Protein AF-A0A1I8AFR2-F1 (afdb_monomer_lite)

Structure (mmCIF, N/CA/C/O backbone):
data_AF-A0A1I8AFR2-F1
#
_entry.id   AF-A0A1I8AFR2-F1
#
loop_
_atom_site.group_PDB
_atom_site.id
_atom_site.type_symbol
_atom_site.label_atom_id
_atom_site.label_alt_id
_atom_site.label_comp_id
_atom_site.label_asym_id
_atom_site.label_entity_id
_atom_site.label_seq_id
_atom_site.pdbx_PDB_ins_code
_atom_site.Cartn_x
_atom_site.Cartn_y
_atom_site.Cartn_z
_atom_site.occupancy
_atom_site.B_iso_or_equiv
_atom_site.auth_seq_id
_atom_site.auth_comp_id
_atom_site.auth_asym_id
_atom_site.auth_atom_id
_atom_site.pdbx_PDB_model_num
ATOM 1 N N . MET A 1 1 ? 20.826 2.727 12.606 1.00 61.88 1 MET A N 1
ATOM 2 C CA . MET A 1 1 ? 20.237 3.631 13.624 1.00 61.88 1 MET A CA 1
ATOM 3 C C . MET A 1 1 ? 18.770 3.990 13.340 1.00 61.88 1 MET A C 1
ATOM 5 O O . MET A 1 1 ? 17.960 3.847 14.243 1.00 61.88 1 MET A O 1
ATOM 9 N N . LEU A 1 2 ? 18.377 4.348 12.106 1.00 74.75 2 LEU A N 1
ATOM 10 C CA . LEU A 1 2 ? 16.968 4.650 11.756 1.00 74.75 2 LEU A CA 1
ATOM 11 C C . LEU A 1 2 ? 15.983 3.482 11.957 1.00 74.75 2 LEU A C 1
ATOM 13 O O . LEU A 1 2 ? 14.840 3.704 12.343 1.00 74.75 2 LEU A O 1
ATOM 17 N N . ILE A 1 3 ? 16.425 2.240 11.731 1.00 81.19 3 ILE A N 1
ATOM 18 C CA . ILE A 1 3 ? 15.579 1.045 11.893 1.00 81.19 3 ILE A CA 1
ATOM 19 C C . ILE A 1 3 ? 15.117 0.887 13.348 1.00 81.19 3 ILE A C 1
ATOM 21 O O . ILE A 1 3 ? 13.936 0.672 13.589 1.00 81.19 3 ILE A O 1
ATOM 25 N N . VAL A 1 4 ? 16.017 1.064 14.322 1.00 85.38 4 VAL A N 1
ATOM 26 C CA . VAL A 1 4 ? 15.683 0.952 15.755 1.00 85.38 4 VAL A CA 1
ATOM 27 C C . VAL A 1 4 ? 14.667 2.015 16.164 1.00 85.38 4 VAL A C 1
ATOM 29 O O . VAL A 1 4 ? 13.681 1.697 16.819 1.00 85.38 4 VAL A O 1
ATOM 32 N N . LEU A 1 5 ? 14.853 3.261 15.714 1.00 83.75 5 LEU A N 1
ATOM 33 C CA . LEU A 1 5 ? 13.889 4.335 15.966 1.00 83.75 5 LEU A CA 1
ATOM 34 C C . LEU A 1 5 ? 12.509 4.014 15.373 1.00 83.75 5 LEU A C 1
ATOM 36 O O . LEU A 1 5 ? 11.498 4.257 16.025 1.00 83.75 5 LEU A O 1
ATOM 40 N N . ARG A 1 6 ? 12.452 3.406 14.179 1.00 81.12 6 ARG A N 1
ATOM 41 C CA . ARG A 1 6 ? 11.185 2.952 13.585 1.00 81.12 6 ARG A CA 1
ATOM 42 C C . ARG A 1 6 ? 10.534 1.811 14.356 1.00 81.12 6 ARG A C 1
ATOM 44 O O . ARG A 1 6 ? 9.314 1.809 14.482 1.00 81.12 6 ARG A O 1
ATOM 51 N N . LEU A 1 7 ? 11.316 0.869 14.879 1.00 84.94 7 LEU A N 1
ATOM 52 C CA . LEU A 1 7 ? 10.788 -0.205 15.723 1.00 84.94 7 LEU A CA 1
ATOM 53 C C . LEU A 1 7 ? 10.181 0.359 17.012 1.00 84.94 7 LEU A C 1
ATOM 55 O O . LEU A 1 7 ? 9.068 -0.011 17.373 1.00 84.94 7 LEU A O 1
ATOM 59 N N . LEU A 1 8 ? 10.866 1.309 17.656 1.00 85.75 8 LEU A N 1
ATOM 60 C CA . LEU A 1 8 ? 10.353 1.995 18.844 1.00 85.75 8 LEU A CA 1
ATOM 61 C C . LEU A 1 8 ? 9.079 2.795 18.539 1.00 85.75 8 LEU A C 1
ATOM 63 O O . LEU A 1 8 ? 8.112 2.705 19.290 1.00 85.75 8 LEU A O 1
ATOM 67 N N . GLN A 1 9 ? 9.041 3.525 17.420 1.00 79.50 9 GLN A N 1
ATOM 68 C CA . GLN A 1 9 ? 7.849 4.263 16.993 1.00 79.50 9 GLN A CA 1
ATOM 69 C C . GLN A 1 9 ? 6.671 3.328 16.685 1.00 79.50 9 GLN A C 1
ATOM 71 O O . GLN A 1 9 ? 5.543 3.624 17.072 1.00 79.50 9 GLN A O 1
ATOM 76 N N . GLY A 1 10 ? 6.921 2.200 16.014 1.00 83.00 10 GLY A N 1
ATOM 77 C CA . GLY A 1 10 ? 5.896 1.200 15.719 1.00 83.00 10 GLY A CA 1
ATOM 78 C C . GLY A 1 10 ? 5.317 0.576 16.988 1.00 83.00 10 GLY A C 1
ATOM 79 O O . GLY A 1 10 ? 4.099 0.468 17.118 1.00 83.00 10 GLY A O 1
ATOM 80 N N . LEU A 1 11 ? 6.178 0.241 17.955 1.00 82.56 11 LEU A N 1
ATOM 81 C CA . LEU A 1 11 ? 5.754 -0.266 19.261 1.00 82.56 11 LEU A CA 1
ATOM 82 C C . LEU A 1 11 ? 4.912 0.772 20.019 1.00 82.56 11 LEU A C 1
ATOM 84 O O . LEU A 1 11 ? 3.849 0.434 20.541 1.00 82.56 11 LEU A O 1
ATOM 88 N N . ALA A 1 12 ? 5.350 2.035 20.029 1.00 82.31 12 ALA A N 1
ATOM 89 C CA . ALA A 1 12 ? 4.614 3.129 20.653 1.00 82.31 12 ALA A CA 1
ATOM 90 C C . ALA A 1 12 ? 3.235 3.328 20.000 1.00 82.31 12 ALA A C 1
ATOM 92 O O . ALA A 1 12 ? 2.227 3.346 20.700 1.00 82.31 12 ALA A O 1
ATOM 93 N N . MET A 1 13 ? 3.155 3.392 18.664 1.00 80.31 13 MET A N 1
ATOM 94 C CA . MET A 1 13 ? 1.872 3.530 17.958 1.00 80.31 13 MET A CA 1
ATOM 95 C C . MET A 1 13 ? 0.920 2.362 18.236 1.00 80.31 13 MET A C 1
ATOM 97 O O . MET A 1 13 ? -0.274 2.593 18.414 1.00 80.31 13 MET A O 1
ATOM 101 N N . GLY A 1 14 ? 1.430 1.127 18.299 1.00 78.56 14 GLY A N 1
ATOM 102 C CA . GLY A 1 14 ? 0.614 -0.054 18.591 1.00 78.56 14 GLY A CA 1
ATOM 103 C C . GLY A 1 14 ? -0.027 -0.004 19.980 1.00 78.56 14 GLY A C 1
ATOM 104 O O . GLY A 1 14 ? -1.228 -0.248 20.112 1.00 78.56 14 GLY A O 1
ATOM 105 N N . GLY A 1 15 ? 0.752 0.369 21.002 1.00 79.62 15 GLY A N 1
ATOM 106 C CA . GLY A 1 15 ? 0.246 0.543 22.366 1.00 79.62 15 GLY A CA 1
ATOM 107 C C . GLY A 1 15 ? -0.761 1.688 22.472 1.00 79.62 15 GLY A C 1
ATOM 108 O O . GLY A 1 15 ? -1.818 1.532 23.081 1.00 79.62 15 GLY A O 1
ATOM 109 N N . GLU A 1 16 ? -0.475 2.811 21.812 1.00 82.56 16 GLU A N 1
ATOM 110 C CA . GLU A 1 16 ? -1.322 4.000 21.880 1.00 82.56 16 GLU A CA 1
ATOM 111 C C . GLU A 1 16 ? -2.664 3.840 21.173 1.00 82.56 16 GLU A C 1
ATOM 113 O O . GLU A 1 16 ? -3.691 4.282 21.694 1.00 82.56 16 GLU A O 1
ATOM 118 N N . TYR A 1 17 ? -2.669 3.183 20.012 1.00 83.31 17 TYR A N 1
ATOM 119 C CA . TYR A 1 17 ? -3.895 2.866 19.289 1.00 83.31 17 TYR A CA 1
ATOM 120 C C . TYR A 1 17 ? -4.745 1.846 20.053 1.00 83.31 17 TYR A C 1
ATOM 122 O O . TYR A 1 17 ? -5.940 2.066 20.258 1.00 83.31 17 TYR A O 1
ATOM 130 N N . GLY A 1 18 ? -4.128 0.751 20.516 1.00 80.50 18 GLY A N 1
ATOM 131 C CA . GLY A 1 18 ? -4.820 -0.291 21.274 1.00 80.50 18 GLY A CA 1
ATOM 132 C C . GLY A 1 18 ? -5.420 0.236 22.579 1.00 80.50 18 GLY A C 1
ATOM 133 O O . GLY A 1 18 ? -6.578 -0.044 22.879 1.00 80.50 18 GLY A O 1
ATOM 134 N N . GLY A 1 19 ? -4.669 1.057 23.319 1.00 80.62 19 GLY A N 1
ATOM 135 C CA . GLY A 1 19 ? -5.143 1.695 24.548 1.00 80.62 19 GLY A CA 1
ATOM 136 C C . GLY A 1 19 ? -6.323 2.638 24.309 1.00 80.62 19 GLY A C 1
ATOM 137 O O . GLY A 1 19 ? -7.324 2.551 25.016 1.00 80.62 19 GLY A O 1
ATOM 138 N N . ALA A 1 20 ? -6.257 3.485 23.275 1.00 82.50 20 ALA A N 1
ATOM 139 C CA . ALA A 1 20 ? -7.356 4.387 22.924 1.00 82.50 20 ALA A CA 1
ATOM 140 C C . ALA A 1 20 ? -8.626 3.625 22.500 1.00 82.50 20 ALA A C 1
ATOM 142 O O . ALA A 1 20 ? -9.732 3.987 22.911 1.00 82.50 20 ALA A O 1
ATOM 143 N N . ALA A 1 21 ? -8.473 2.551 21.715 1.00 84.19 21 ALA A N 1
ATOM 144 C CA . ALA A 1 21 ? -9.578 1.691 21.297 1.00 84.19 21 ALA A CA 1
ATOM 145 C C . ALA A 1 21 ? -10.283 1.034 22.489 1.00 84.19 21 ALA A C 1
ATOM 147 O O . ALA A 1 21 ? -11.513 1.067 22.566 1.00 84.19 21 ALA A O 1
ATOM 148 N N . THR A 1 22 ? -9.512 0.496 23.436 1.00 83.44 22 THR A N 1
ATOM 149 C CA . THR A 1 22 ? -10.045 -0.098 24.668 1.00 83.44 22 THR A CA 1
ATOM 150 C C . THR A 1 22 ? -10.721 0.953 25.545 1.00 83.44 22 THR A C 1
ATOM 152 O O . THR A 1 22 ? -11.864 0.753 25.947 1.00 83.44 22 THR A O 1
ATOM 155 N N . TYR A 1 23 ? -10.084 2.112 25.750 1.00 81.88 23 TYR A N 1
ATOM 156 C CA . TYR A 1 23 ? -10.635 3.212 26.547 1.00 81.88 23 TYR A CA 1
ATOM 157 C C . TYR A 1 23 ? -12.021 3.641 26.051 1.00 81.88 23 TYR A C 1
ATOM 159 O O . TYR A 1 23 ? -12.984 3.687 26.813 1.00 81.88 23 TYR A O 1
ATOM 167 N N . VAL A 1 24 ? -12.170 3.896 24.749 1.00 83.50 24 VAL A N 1
ATOM 168 C CA . VAL A 1 24 ? -13.470 4.290 24.187 1.00 83.50 24 VAL A CA 1
ATOM 169 C C . VAL A 1 24 ? -14.474 3.142 24.213 1.00 83.50 24 VAL A C 1
ATOM 171 O O . VAL A 1 24 ? -15.655 3.384 24.452 1.00 83.50 24 VAL A O 1
ATOM 174 N N . ALA A 1 25 ? -14.043 1.895 24.007 1.00 83.44 25 ALA A N 1
ATOM 175 C CA . ALA A 1 25 ? -14.934 0.740 24.100 1.00 83.44 25 ALA A CA 1
ATOM 176 C C . ALA A 1 25 ? -15.500 0.532 25.519 1.00 83.44 25 ALA A C 1
ATOM 178 O O . ALA A 1 25 ? -16.636 0.067 25.653 1.00 83.44 25 ALA A O 1
ATOM 179 N N . GLU A 1 26 ? -14.733 0.887 26.553 1.00 83.00 26 GLU A N 1
ATOM 180 C CA . GLU A 1 26 ? -15.144 0.835 27.961 1.00 83.00 26 GLU A CA 1
ATOM 181 C C . GLU A 1 26 ? -16.125 1.955 28.332 1.00 83.00 26 GLU A C 1
ATOM 183 O O . GLU A 1 26 ? -17.086 1.698 29.054 1.00 83.00 26 GLU A O 1
ATOM 188 N N . TYR A 1 27 ? -15.935 3.170 27.804 1.00 81.25 27 TYR A N 1
ATOM 189 C CA . TYR A 1 27 ? -16.864 4.295 28.005 1.00 81.25 27 TYR A CA 1
ATOM 190 C C . TYR A 1 27 ? -18.119 4.234 27.124 1.00 81.25 27 TYR A C 1
ATOM 192 O O . TYR A 1 27 ? -19.114 4.903 27.411 1.00 81.25 27 TYR A O 1
ATOM 200 N N . ALA A 1 28 ? -18.082 3.482 26.024 1.00 82.44 28 ALA A N 1
ATOM 201 C CA . ALA A 1 28 ? -19.183 3.435 25.076 1.00 82.44 28 ALA A CA 1
ATOM 202 C C . ALA A 1 28 ? -20.412 2.699 25.657 1.00 82.44 28 ALA A C 1
ATOM 204 O O . ALA A 1 28 ? -20.268 1.605 26.218 1.00 82.44 28 ALA A O 1
ATOM 205 N N . PRO A 1 29 ? -21.636 3.229 25.449 1.00 80.69 29 PRO A N 1
ATOM 206 C CA . PRO A 1 29 ? -22.874 2.559 25.834 1.00 80.69 29 PRO A CA 1
ATOM 207 C C . PRO A 1 29 ? -22.961 1.138 25.265 1.00 80.69 29 PRO A C 1
ATOM 209 O O . PRO A 1 29 ? -22.539 0.877 24.128 1.00 80.69 29 PRO A O 1
ATOM 212 N N . GLN A 1 30 ? -23.562 0.219 26.027 1.00 73.56 30 GLN A N 1
ATOM 213 C CA . GLN A 1 30 ? -23.917 -1.106 25.511 1.00 73.56 30 GLN A CA 1
ATOM 214 C C . GLN A 1 30 ? -24.758 -0.947 24.230 1.00 73.56 30 GLN A C 1
ATOM 216 O O . GLN A 1 30 ? -25.629 -0.084 24.154 1.00 73.56 30 GLN A O 1
ATOM 221 N N . HIS A 1 31 ? -24.445 -1.742 23.201 1.00 78.62 31 HIS A N 1
ATOM 222 C CA . HIS A 1 31 ? -25.018 -1.674 21.841 1.00 78.62 31 HIS A CA 1
ATOM 223 C C . HIS A 1 31 ? -24.632 -0.468 20.964 1.00 78.62 31 HIS A C 1
ATOM 225 O O . HIS A 1 31 ? -25.210 -0.300 19.897 1.00 78.62 31 HIS A O 1
ATOM 231 N N . ARG A 1 32 ? -23.655 0.364 21.355 1.00 86.56 32 ARG A N 1
ATOM 232 C CA . ARG A 1 32 ? -23.082 1.404 20.464 1.00 86.56 32 ARG A CA 1
ATOM 233 C C . ARG A 1 32 ? -21.565 1.343 20.330 1.00 86.56 32 ARG A C 1
ATOM 235 O O . ARG A 1 32 ? -20.932 2.260 19.807 1.00 86.56 32 ARG A O 1
ATOM 242 N N . ARG A 1 33 ? -20.954 0.278 20.848 1.00 85.31 33 ARG A N 1
ATOM 243 C CA . ARG A 1 33 ? -19.497 0.148 20.906 1.00 85.31 33 ARG A CA 1
ATOM 244 C C . ARG A 1 33 ? -18.877 0.188 19.510 1.00 85.31 33 ARG A C 1
ATOM 246 O O . ARG A 1 33 ? -17.818 0.775 19.365 1.00 85.31 33 ARG A O 1
ATOM 253 N N . GLY A 1 34 ? -19.502 -0.426 18.508 1.00 84.50 34 GLY A N 1
ATOM 254 C CA . GLY A 1 34 ? -19.040 -0.468 17.121 1.00 84.50 34 GLY A CA 1
ATOM 255 C C . GLY A 1 34 ? -18.961 0.927 16.519 1.00 84.50 34 GLY A C 1
ATOM 256 O O . GLY A 1 34 ? -17.895 1.321 16.048 1.00 84.50 34 GLY A O 1
ATOM 257 N N . PHE A 1 35 ? -20.028 1.712 16.654 1.00 88.75 35 PHE A N 1
ATOM 258 C CA . PHE A 1 35 ? -20.075 3.110 16.232 1.00 88.75 35 PHE A CA 1
ATOM 259 C C . PHE A 1 35 ? -18.954 3.949 16.868 1.00 88.75 35 PHE A C 1
ATOM 261 O O . PHE A 1 35 ? -18.169 4.566 16.149 1.00 88.75 35 PHE A O 1
ATOM 268 N N . TYR A 1 36 ? -18.789 3.916 18.195 1.00 87.69 36 TYR A N 1
ATOM 269 C CA . TYR A 1 36 ? -17.729 4.691 18.857 1.00 87.69 36 TYR A CA 1
ATOM 270 C C . TYR A 1 36 ? -16.317 4.210 18.482 1.00 87.69 36 TYR A C 1
ATOM 272 O O . TYR A 1 36 ? -15.438 5.030 18.217 1.00 87.69 36 TYR A O 1
ATOM 280 N N . THR A 1 37 ? -16.093 2.894 18.379 1.00 86.88 37 THR A N 1
ATOM 281 C CA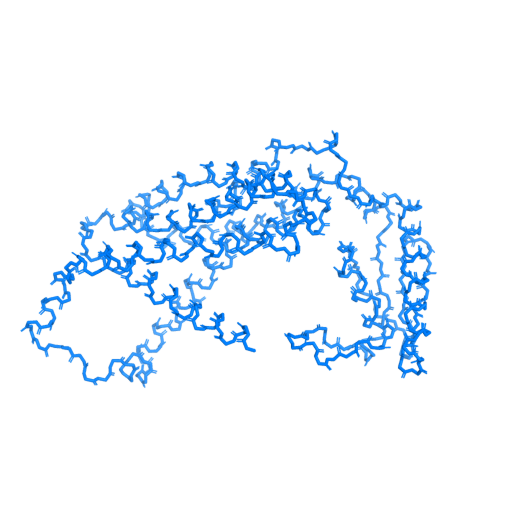 . THR A 1 37 ? -14.789 2.359 17.945 1.00 86.88 37 THR A CA 1
ATOM 282 C C . THR A 1 37 ? -14.482 2.653 16.474 1.00 86.88 37 THR A C 1
ATOM 284 O O . THR A 1 37 ? -13.322 2.839 16.118 1.00 86.88 37 THR A O 1
ATOM 287 N N . SER A 1 38 ? -15.498 2.780 15.614 1.00 89.12 38 SER A N 1
ATOM 288 C CA . SER A 1 38 ? -15.304 3.147 14.204 1.00 89.12 38 SER A CA 1
ATOM 289 C C . SER A 1 38 ? -14.816 4.585 14.023 1.00 89.12 38 SER A C 1
ATOM 291 O O . SER A 1 38 ? -14.087 4.878 13.073 1.00 89.12 38 SER A O 1
ATOM 293 N N . TRP A 1 39 ? -15.126 5.471 14.976 1.00 89.25 39 TRP A N 1
ATOM 294 C CA . TRP A 1 39 ? -14.574 6.822 14.999 1.00 89.25 39 TRP A CA 1
ATOM 295 C C . TRP A 1 39 ? -13.060 6.803 15.228 1.00 89.25 39 TRP A C 1
ATOM 297 O O . TRP A 1 39 ? -12.328 7.556 14.591 1.00 89.25 39 TRP A O 1
ATOM 307 N N . ILE A 1 40 ? -12.567 5.877 16.058 1.00 87.19 40 ILE A N 1
ATOM 308 C CA . ILE A 1 40 ? -11.125 5.685 16.264 1.00 87.19 40 ILE A CA 1
ATOM 309 C C . ILE A 1 40 ? -10.465 5.211 14.973 1.00 87.19 40 ILE A C 1
ATOM 311 O O . ILE A 1 40 ? -9.482 5.806 14.536 1.00 87.19 40 ILE A O 1
ATOM 315 N N . GLN A 1 41 ? -11.035 4.205 14.309 1.00 85.62 41 GLN A N 1
ATOM 316 C CA . GLN A 1 41 ? -10.508 3.727 13.029 1.00 85.62 41 GLN A CA 1
ATOM 317 C C . GLN A 1 41 ? -10.512 4.831 11.957 1.00 85.62 41 GLN A C 1
ATOM 319 O O . GLN A 1 41 ? -9.568 4.953 11.175 1.00 85.62 41 GLN A O 1
ATOM 324 N N . THR A 1 42 ? -11.541 5.679 11.966 1.00 89.56 42 THR A N 1
ATOM 325 C CA . THR A 1 42 ? -11.648 6.852 11.094 1.00 89.56 42 THR A CA 1
ATOM 326 C C . THR A 1 42 ? -10.502 7.835 11.325 1.00 89.56 42 THR A C 1
ATOM 328 O O . THR A 1 42 ? -9.951 8.353 10.356 1.00 89.56 42 THR A O 1
ATOM 331 N N . THR A 1 43 ? -10.063 8.049 12.572 1.00 89.38 43 THR A N 1
ATOM 332 C CA . THR A 1 43 ? -8.930 8.952 12.840 1.00 89.38 43 THR A CA 1
ATOM 333 C C . THR A 1 43 ? -7.625 8.489 12.186 1.00 89.38 43 THR A C 1
ATOM 335 O O . THR A 1 43 ? -6.856 9.333 11.733 1.00 89.38 43 THR A O 1
ATOM 338 N N . ALA A 1 44 ? -7.395 7.176 12.050 1.00 87.12 44 ALA A N 1
ATOM 339 C CA . ALA A 1 44 ? -6.235 6.648 11.328 1.00 87.12 44 ALA A CA 1
ATOM 340 C C . ALA A 1 44 ? -6.288 7.004 9.830 1.00 87.12 44 ALA A C 1
ATOM 342 O O . ALA A 1 44 ? -5.308 7.503 9.275 1.00 87.12 44 ALA A O 1
ATOM 343 N N . SER A 1 45 ? -7.452 6.829 9.197 1.00 88.31 45 SER A N 1
ATOM 344 C CA . SER A 1 45 ? -7.675 7.184 7.787 1.00 88.31 45 SER A CA 1
ATOM 345 C C . SER A 1 45 ? -7.590 8.697 7.552 1.00 88.31 45 SER A C 1
ATOM 347 O O . SER A 1 45 ? -6.982 9.143 6.580 1.00 88.31 45 SER A O 1
ATOM 349 N N . VAL A 1 46 ? -8.127 9.507 8.472 1.00 90.56 46 VAL A N 1
ATOM 350 C CA . VAL A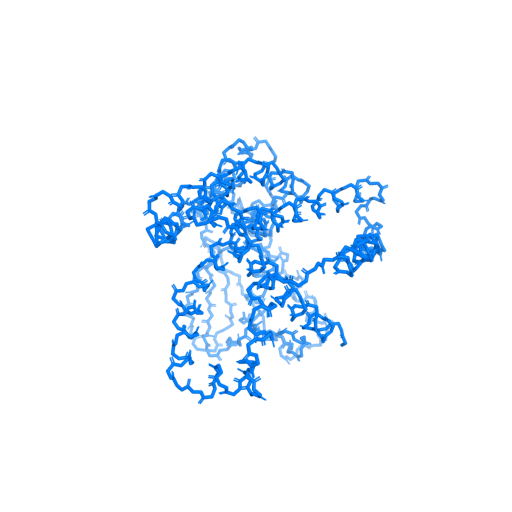 1 46 ? -7.997 10.975 8.446 1.00 90.56 46 VAL A CA 1
ATOM 351 C C . VAL A 1 46 ? -6.542 11.404 8.655 1.00 90.56 46 VAL A C 1
ATOM 353 O O . VAL A 1 46 ? -6.086 12.345 8.013 1.00 90.56 46 VAL A O 1
ATOM 356 N N . GLY A 1 47 ? -5.784 10.703 9.500 1.00 90.19 47 GLY A N 1
ATOM 357 C CA . GLY A 1 47 ? -4.350 10.932 9.671 1.00 90.19 47 GLY A CA 1
ATOM 358 C C . GLY A 1 47 ? -3.570 10.686 8.379 1.00 90.19 47 GLY A C 1
ATOM 359 O O . GLY A 1 47 ? -2.744 11.516 7.994 1.00 90.19 47 GLY A O 1
ATOM 360 N N . LEU A 1 48 ? -3.879 9.598 7.662 1.00 89.62 48 LEU A N 1
ATOM 361 C CA . LEU A 1 48 ? -3.310 9.330 6.339 1.00 89.62 48 LEU A CA 1
ATOM 362 C C . LEU A 1 48 ? -3.685 10.431 5.340 1.00 89.62 48 LEU A C 1
ATOM 364 O O . LEU A 1 48 ? -2.798 10.977 4.683 1.00 89.62 48 LEU A O 1
ATOM 368 N N . LEU A 1 49 ? -4.964 10.804 5.272 1.00 91.94 49 LEU A N 1
ATOM 369 C CA . LEU A 1 49 ? -5.465 11.893 4.430 1.00 91.94 49 LEU A CA 1
ATOM 370 C C . LEU A 1 49 ? -4.717 13.208 4.699 1.00 91.94 49 LEU A C 1
ATOM 372 O O . LEU A 1 49 ? -4.210 13.832 3.767 1.00 91.94 49 LEU A O 1
ATOM 376 N N . LEU A 1 50 ? -4.593 13.603 5.968 1.00 92.06 50 LEU A N 1
ATOM 377 C CA . LEU A 1 50 ? -3.866 14.803 6.375 1.00 92.06 50 LEU A CA 1
ATOM 378 C C . LEU A 1 50 ? -2.390 14.716 5.979 1.00 92.06 50 LEU A C 1
ATOM 380 O O . LEU A 1 50 ? -1.839 15.690 5.472 1.00 92.06 50 LEU A O 1
ATOM 384 N N . SER A 1 51 ? -1.756 13.552 6.151 1.00 90.69 51 SER A N 1
ATOM 385 C CA . SER A 1 51 ? -0.363 13.353 5.739 1.00 90.69 51 SER A CA 1
ATOM 386 C C . SER A 1 51 ? -0.182 13.546 4.230 1.00 90.69 51 SER A C 1
ATOM 388 O O . SER A 1 51 ? 0.755 14.225 3.810 1.00 90.69 51 SER A O 1
ATOM 390 N N . LEU A 1 52 ? -1.107 13.022 3.417 1.00 89.19 52 LEU A N 1
ATOM 391 C CA . LEU A 1 52 ? -1.077 13.168 1.964 1.00 89.19 52 LEU A CA 1
ATOM 392 C C . LEU A 1 52 ? -1.248 14.635 1.566 1.00 89.19 52 LEU A C 1
ATOM 394 O O . LEU A 1 52 ? -0.468 15.128 0.755 1.00 89.19 52 LEU A O 1
ATOM 398 N N . LEU A 1 53 ? -2.200 15.347 2.178 1.00 91.75 53 LEU A N 1
ATOM 399 C CA . LEU A 1 53 ? -2.430 16.772 1.926 1.00 91.75 53 LEU A CA 1
ATOM 400 C C . LEU A 1 53 ? -1.226 17.635 2.322 1.00 91.75 53 LEU A C 1
ATOM 402 O O . LEU A 1 53 ? -0.819 18.501 1.552 1.00 91.75 53 LEU A O 1
ATOM 406 N N . VAL A 1 54 ? -0.620 17.379 3.485 1.00 92.19 54 VAL A N 1
ATOM 407 C CA . VAL A 1 54 ? 0.575 18.099 3.952 1.00 92.19 54 VAL A CA 1
ATOM 408 C C . VAL A 1 54 ? 1.756 17.851 3.015 1.00 92.19 54 VAL A C 1
ATOM 410 O O . VAL A 1 54 ? 2.415 18.802 2.600 1.00 92.19 54 VAL A O 1
ATOM 413 N N . ILE A 1 55 ? 2.011 16.595 2.630 1.00 88.75 55 ILE A N 1
ATOM 414 C CA . ILE A 1 55 ? 3.093 16.257 1.693 1.00 88.75 55 ILE A CA 1
ATOM 415 C C . ILE A 1 55 ? 2.848 16.912 0.332 1.00 88.75 55 ILE A C 1
ATOM 417 O O . ILE A 1 55 ? 3.769 17.506 -0.228 1.00 88.75 55 ILE A O 1
ATOM 421 N N . MET A 1 56 ? 1.624 16.834 -0.191 1.00 86.62 56 MET A N 1
ATOM 422 C CA . MET A 1 56 ? 1.257 17.429 -1.476 1.00 86.62 56 MET A CA 1
ATOM 423 C C . MET A 1 56 ? 1.395 18.958 -1.448 1.00 86.62 56 MET A C 1
ATOM 425 O O . MET A 1 56 ? 1.970 19.539 -2.368 1.00 86.62 56 MET A O 1
ATOM 429 N N . GLY A 1 57 ? 0.953 19.606 -0.368 1.00 90.31 57 GLY A N 1
ATOM 430 C CA . GLY A 1 57 ? 1.096 21.048 -0.170 1.00 90.31 57 GLY A CA 1
ATOM 431 C C . GLY A 1 57 ? 2.558 21.485 -0.105 1.00 90.31 57 GLY A C 1
ATOM 432 O O . GLY A 1 57 ? 2.962 22.395 -0.821 1.00 90.31 57 GLY A O 1
ATOM 433 N N . ILE A 1 58 ? 3.389 20.795 0.681 1.00 90.56 58 ILE A N 1
ATOM 434 C CA . ILE A 1 58 ? 4.817 21.129 0.806 1.00 90.56 58 ILE A CA 1
ATOM 435 C C . ILE A 1 58 ? 5.556 20.917 -0.518 1.00 90.56 58 ILE A C 1
ATOM 437 O O . ILE A 1 58 ? 6.356 21.767 -0.904 1.00 90.56 58 ILE A O 1
ATOM 441 N N . ARG A 1 59 ? 5.276 19.821 -1.238 1.00 88.38 59 ARG A N 1
ATOM 442 C CA . ARG A 1 59 ? 5.848 19.580 -2.573 1.00 88.38 59 ARG A CA 1
ATOM 443 C C . ARG A 1 59 ? 5.477 20.684 -3.558 1.00 88.38 59 ARG A C 1
ATOM 445 O O . ARG A 1 59 ? 6.340 21.132 -4.302 1.00 88.38 59 ARG A O 1
ATOM 452 N N . SER A 1 60 ? 4.233 21.155 -3.510 1.00 87.62 60 SER A N 1
ATOM 453 C CA . SER A 1 60 ? 3.756 22.244 -4.371 1.00 87.62 60 SER A CA 1
ATOM 454 C C . SER A 1 60 ? 4.412 23.591 -4.038 1.00 87.62 60 SER A C 1
ATOM 456 O O . SER A 1 60 ? 4.621 24.401 -4.932 1.00 87.62 60 SER A O 1
ATOM 458 N N . LEU A 1 61 ? 4.754 23.833 -2.766 1.00 89.94 61 LEU A N 1
ATOM 459 C CA . LEU A 1 61 ? 5.379 25.081 -2.309 1.00 89.94 61 LEU A CA 1
ATOM 460 C C . LEU A 1 61 ? 6.890 25.133 -2.562 1.00 89.94 61 LEU A C 1
ATOM 462 O O . LEU A 1 61 ? 7.420 26.181 -2.915 1.00 89.94 61 LEU A O 1
ATOM 466 N N . VAL A 1 62 ? 7.589 24.023 -2.317 1.00 89.81 62 VAL A N 1
ATOM 467 C CA . VAL A 1 62 ? 9.061 23.969 -2.315 1.00 89.81 62 VAL A CA 1
ATOM 468 C C . VAL A 1 62 ? 9.620 23.412 -3.633 1.00 89.81 62 VAL A C 1
ATOM 470 O O . VAL A 1 62 ? 10.775 23.668 -3.957 1.00 89.81 62 VAL A O 1
ATOM 473 N N . GLY A 1 63 ? 8.811 22.691 -4.415 1.00 87.88 63 GLY A N 1
ATOM 474 C CA . GLY A 1 63 ? 9.231 21.994 -5.634 1.00 87.88 63 GLY A CA 1
ATOM 475 C C . GLY A 1 63 ? 9.777 20.586 -5.360 1.00 87.88 63 GLY A C 1
ATOM 476 O O . GLY A 1 63 ? 10.257 20.286 -4.262 1.00 87.88 63 GLY A O 1
ATOM 477 N N . GLU A 1 64 ? 9.699 19.695 -6.357 1.00 83.50 64 GLU A N 1
ATOM 478 C CA . GLU A 1 64 ? 10.093 18.283 -6.202 1.00 83.50 64 GLU A CA 1
ATOM 479 C C . GLU A 1 64 ? 11.584 18.115 -5.881 1.00 83.50 64 GLU A C 1
ATOM 481 O O . GLU A 1 64 ? 11.934 17.373 -4.961 1.00 83.50 64 GLU A O 1
ATOM 486 N N . GLU A 1 65 ? 12.458 18.849 -6.573 1.00 86.31 65 GLU A N 1
ATOM 487 C CA . GLU A 1 65 ? 13.910 18.755 -6.382 1.00 86.31 65 GLU A CA 1
ATOM 488 C C . GLU A 1 65 ? 14.315 19.121 -4.948 1.00 86.31 65 GLU A C 1
ATOM 490 O O . GLU A 1 65 ? 15.018 18.374 -4.262 1.00 86.31 65 GLU A O 1
ATOM 495 N N . ALA A 1 66 ? 13.799 20.239 -4.439 1.00 87.19 66 ALA A N 1
ATOM 496 C CA . ALA A 1 66 ? 14.093 20.692 -3.087 1.00 87.19 66 ALA A CA 1
ATOM 497 C C . ALA A 1 66 ? 13.401 19.830 -2.014 1.00 87.19 66 ALA A C 1
ATOM 499 O O . ALA A 1 66 ? 13.954 19.652 -0.921 1.00 87.19 66 ALA A O 1
ATOM 500 N N . PHE A 1 67 ? 12.244 19.223 -2.312 1.00 87.56 67 PHE A N 1
ATOM 501 C CA . PHE A 1 67 ? 11.609 18.257 -1.412 1.00 87.56 67 PHE A CA 1
ATOM 502 C C . PHE A 1 67 ? 12.502 17.037 -1.158 1.00 87.56 67 PHE A C 1
ATOM 504 O O . PHE A 1 67 ? 12.655 16.632 -0.002 1.00 87.56 67 PHE A O 1
ATOM 511 N N . VAL A 1 68 ? 13.118 16.487 -2.210 1.00 85.38 68 VAL A N 1
ATOM 512 C CA . VAL A 1 68 ? 14.029 15.332 -2.116 1.00 85.38 68 VAL A CA 1
ATOM 513 C C . VAL A 1 68 ? 15.283 15.676 -1.309 1.00 85.38 68 VAL A C 1
ATOM 515 O O . VAL A 1 68 ? 15.726 14.871 -0.490 1.00 85.38 68 VAL A O 1
ATOM 518 N N . VAL A 1 69 ? 15.822 16.887 -1.472 1.00 89.00 69 VAL A N 1
ATOM 519 C CA . VAL A 1 69 ? 17.038 17.319 -0.763 1.00 89.00 69 VAL A CA 1
ATOM 520 C C . VAL A 1 69 ? 16.772 17.607 0.720 1.00 89.00 69 VAL A C 1
ATOM 522 O O . VAL A 1 69 ? 17.509 17.136 1.593 1.00 89.00 69 VAL A O 1
ATOM 525 N N . TRP A 1 70 ? 15.730 18.383 1.041 1.00 89.81 70 TRP A N 1
ATOM 526 C CA . TRP A 1 70 ? 15.491 18.838 2.418 1.00 89.81 70 TRP A CA 1
ATOM 527 C C . TRP A 1 70 ? 14.022 19.007 2.816 1.00 89.81 70 TRP A C 1
ATOM 529 O O . TRP A 1 70 ? 13.719 18.887 4.007 1.00 89.81 70 TRP A O 1
ATOM 539 N N . GLY A 1 71 ? 13.110 19.271 1.873 1.00 87.69 71 GLY A N 1
ATOM 540 C CA . GLY A 1 71 ? 11.706 19.574 2.183 1.00 87.69 71 GLY A CA 1
ATOM 541 C C . GLY A 1 71 ? 10.963 18.428 2.880 1.00 87.69 71 GLY A C 1
ATOM 542 O O . GLY A 1 71 ? 10.040 18.677 3.656 1.00 87.69 71 GLY A O 1
ATOM 543 N N . TRP A 1 72 ? 11.429 17.183 2.724 1.00 88.38 72 TRP A N 1
ATOM 544 C CA . TRP A 1 72 ? 10.930 16.020 3.466 1.00 88.38 72 TRP A CA 1
ATOM 545 C C . TRP A 1 72 ? 11.019 16.157 4.995 1.00 88.38 72 TRP A C 1
ATOM 547 O O . TRP A 1 72 ? 10.336 15.418 5.698 1.00 88.38 72 TRP A O 1
ATOM 557 N N . ARG A 1 73 ? 11.826 17.087 5.533 1.00 91.06 73 ARG A N 1
ATOM 558 C CA . ARG A 1 73 ? 11.954 17.342 6.982 1.00 91.06 73 ARG A CA 1
ATOM 559 C C . ARG A 1 73 ? 10.766 18.113 7.565 1.00 91.06 73 ARG A C 1
ATOM 561 O O . ARG A 1 73 ? 10.466 17.954 8.746 1.00 91.06 73 ARG A O 1
ATOM 568 N N . ILE A 1 74 ? 10.072 18.916 6.757 1.00 91.12 74 ILE A N 1
ATOM 569 C CA . ILE A 1 74 ? 8.963 19.771 7.213 1.00 91.12 74 ILE A CA 1
ATOM 570 C C . ILE A 1 74 ? 7.798 18.939 7.800 1.00 91.12 74 ILE A C 1
ATOM 572 O O . ILE A 1 74 ? 7.381 19.242 8.920 1.00 91.12 74 ILE A O 1
ATOM 576 N N . PRO A 1 75 ? 7.310 17.853 7.156 1.00 89.75 75 PRO A N 1
ATOM 577 C CA . PRO A 1 75 ? 6.282 16.986 7.745 1.00 89.75 75 PRO A CA 1
ATOM 578 C C . PRO A 1 75 ? 6.681 16.384 9.100 1.00 89.75 75 PRO A C 1
ATOM 580 O O . PRO A 1 75 ? 5.834 16.230 9.983 1.00 89.75 75 PRO A O 1
ATOM 583 N N . PHE A 1 76 ? 7.967 16.069 9.298 1.00 87.50 76 PHE A N 1
ATOM 584 C CA . PHE A 1 76 ? 8.456 15.551 10.578 1.00 87.50 76 PHE A CA 1
ATOM 585 C C . PHE A 1 76 ? 8.383 16.612 11.679 1.00 87.50 76 PHE A C 1
ATOM 587 O O . PHE A 1 76 ? 7.941 16.301 12.781 1.00 87.50 76 PHE A O 1
ATOM 594 N N . LEU A 1 77 ? 8.735 17.867 11.384 1.00 89.81 77 LEU A N 1
ATOM 595 C CA . LEU A 1 77 ? 8.611 18.970 12.345 1.00 89.81 77 LEU A CA 1
ATOM 596 C C . LEU A 1 77 ? 7.148 19.247 12.718 1.00 89.81 77 LEU A C 1
ATOM 598 O O . LEU A 1 77 ? 6.838 19.434 13.892 1.00 89.81 77 LEU A O 1
ATOM 602 N N . ILE A 1 78 ? 6.233 19.192 11.745 1.00 90.75 78 ILE A N 1
ATOM 603 C CA . ILE A 1 78 ? 4.789 19.298 12.007 1.00 90.75 78 ILE A CA 1
ATOM 604 C C . ILE A 1 78 ? 4.322 18.147 12.913 1.00 90.75 78 ILE A C 1
ATOM 606 O O . ILE A 1 78 ? 3.554 18.363 13.849 1.00 90.75 78 ILE A O 1
ATOM 610 N N . SER A 1 79 ? 4.834 16.933 12.692 1.00 86.75 79 SER A N 1
ATOM 611 C CA . SER A 1 79 ? 4.510 15.766 13.524 1.00 86.75 79 SER A CA 1
ATOM 612 C C . SER A 1 79 ? 4.965 15.933 14.979 1.00 86.75 79 SER A C 1
ATOM 614 O O . SER A 1 79 ? 4.278 15.458 15.879 1.00 86.75 79 SER A O 1
ATOM 616 N N . VAL A 1 80 ? 6.072 16.643 15.236 1.00 88.12 80 VAL A N 1
ATOM 617 C CA . VAL A 1 80 ? 6.526 16.966 16.604 1.00 88.12 80 VAL A CA 1
ATOM 618 C C . VAL A 1 80 ? 5.519 17.865 17.323 1.00 88.12 80 VAL A C 1
ATOM 620 O O . VAL A 1 80 ? 5.200 17.616 18.485 1.00 88.12 80 VAL A O 1
ATOM 623 N N . LEU A 1 81 ? 4.970 18.870 16.636 1.00 89.94 81 LEU A N 1
ATOM 624 C CA . LEU A 1 81 ? 3.932 19.734 17.205 1.00 89.94 81 LEU A CA 1
ATOM 625 C C . LEU A 1 81 ? 2.662 18.935 17.535 1.00 89.94 81 LEU A C 1
ATOM 627 O O . LEU A 1 81 ? 2.115 19.060 18.630 1.00 89.94 81 LEU A O 1
ATOM 631 N N . LEU A 1 82 ? 2.222 18.072 16.615 1.00 87.50 82 LEU A N 1
ATOM 632 C CA . LEU A 1 82 ? 1.067 17.197 16.835 1.00 87.50 82 LEU A CA 1
ATOM 633 C C . LEU A 1 82 ? 1.297 16.224 17.999 1.00 87.50 82 LEU A C 1
ATOM 635 O O . LEU A 1 82 ? 0.386 15.987 18.791 1.00 87.50 82 LEU A O 1
ATOM 639 N N . LEU A 1 83 ? 2.517 15.702 18.142 1.00 86.81 83 LEU A N 1
ATOM 640 C CA . LEU A 1 83 ? 2.894 14.854 19.269 1.00 86.81 83 LEU A CA 1
ATOM 641 C C . LEU A 1 83 ? 2.810 15.618 20.596 1.00 86.81 83 LEU A C 1
ATOM 643 O O . LEU A 1 83 ? 2.247 15.091 21.552 1.00 86.81 83 LEU A O 1
ATOM 647 N N . ALA A 1 84 ? 3.304 16.858 20.656 1.00 87.81 84 ALA A N 1
ATOM 648 C CA . ALA A 1 84 ? 3.210 17.690 21.858 1.00 87.81 84 ALA A CA 1
ATOM 649 C C . ALA A 1 84 ? 1.748 17.931 22.273 1.00 87.81 84 ALA A C 1
ATOM 651 O O . ALA A 1 84 ? 1.406 17.788 23.447 1.00 87.81 84 ALA A O 1
ATOM 652 N N . ILE A 1 85 ? 0.869 18.210 21.303 1.00 88.00 85 ILE A N 1
ATOM 653 C CA . ILE A 1 85 ? -0.576 18.346 21.537 1.00 88.00 85 ILE A CA 1
ATOM 654 C C . ILE A 1 85 ? -1.172 17.022 22.037 1.00 88.00 85 ILE A C 1
ATOM 656 O O . ILE A 1 85 ? -1.914 17.016 23.016 1.00 88.00 85 ILE A O 1
ATOM 660 N N . SER A 1 86 ? -0.823 15.890 21.417 1.00 84.06 86 SER A N 1
ATOM 661 C CA . SER A 1 86 ? -1.284 14.559 21.840 1.00 84.06 86 SER A CA 1
ATOM 662 C C . SER A 1 86 ? -0.879 14.242 23.284 1.00 84.06 86 SER A C 1
ATOM 664 O O . SER A 1 86 ? -1.701 13.762 24.064 1.00 84.06 86 SER A O 1
ATOM 666 N N . VAL A 1 87 ? 0.369 14.537 23.664 1.00 85.38 87 VAL A N 1
ATOM 667 C CA . VAL A 1 87 ? 0.856 14.364 25.041 1.00 85.38 87 VAL A CA 1
ATOM 668 C C . VAL A 1 87 ? 0.074 15.259 25.999 1.00 85.38 87 VAL A C 1
ATOM 670 O O . VAL A 1 87 ? -0.399 14.783 27.027 1.00 85.38 87 VAL A O 1
ATOM 673 N N . TRP A 1 88 ? -0.134 16.529 25.645 1.00 87.06 88 TRP A N 1
ATOM 674 C CA . TRP A 1 88 ? -0.920 17.453 26.461 1.00 87.06 88 TRP A CA 1
ATOM 675 C C . TRP A 1 88 ? -2.362 16.976 26.681 1.00 87.06 88 TRP A C 1
ATOM 677 O O . TRP A 1 88 ? -2.843 16.994 27.812 1.00 87.06 88 TRP A O 1
ATOM 687 N N . ILE A 1 89 ? -3.040 16.481 25.642 1.00 84.00 89 ILE A N 1
ATOM 688 C CA . ILE A 1 89 ? -4.397 15.926 25.770 1.00 84.00 89 ILE A CA 1
ATOM 689 C C . ILE A 1 89 ? -4.392 14.706 26.700 1.00 84.00 89 ILE A C 1
ATOM 691 O O . ILE A 1 89 ? -5.227 14.612 27.598 1.00 84.00 89 ILE A O 1
ATOM 695 N N . ARG A 1 90 ? -3.431 13.792 26.527 1.00 80.00 90 ARG A N 1
ATOM 696 C CA . ARG A 1 90 ? -3.309 12.570 27.339 1.00 80.00 90 ARG A CA 1
ATOM 697 C C . ARG A 1 90 ? -3.087 12.851 28.816 1.00 80.00 90 ARG A C 1
ATOM 699 O O . ARG A 1 90 ? -3.686 12.173 29.641 1.00 80.00 90 ARG A O 1
ATOM 706 N N . MET A 1 91 ? -2.300 13.873 29.149 1.00 81.44 91 MET A N 1
ATOM 707 C CA . MET A 1 91 ? -2.089 14.285 30.542 1.00 81.44 91 MET A CA 1
ATOM 708 C C . MET A 1 91 ? -3.371 14.789 31.228 1.00 81.44 91 MET A C 1
ATOM 710 O O . MET A 1 91 ? -3.419 14.832 32.452 1.00 81.44 91 MET A O 1
ATOM 714 N N . ASN A 1 92 ? -4.407 15.152 30.463 1.00 78.56 92 ASN A N 1
ATOM 715 C CA . ASN A 1 92 ? -5.679 15.660 30.980 1.00 78.56 92 ASN A CA 1
ATOM 716 C C . ASN A 1 92 ? -6.822 14.621 30.961 1.00 78.56 92 ASN A C 1
ATOM 718 O O . ASN A 1 92 ? -7.918 14.907 31.449 1.00 78.56 92 ASN A O 1
ATOM 722 N N . LEU A 1 93 ? -6.602 13.423 30.405 1.00 75.44 93 LEU A N 1
ATOM 723 C CA . LEU A 1 93 ? -7.595 12.344 30.378 1.00 75.44 93 LEU A CA 1
ATOM 724 C C . LEU A 1 93 ? -7.620 11.595 31.718 1.00 75.44 93 LEU A C 1
ATOM 726 O O . LEU A 1 93 ? -6.590 11.155 32.222 1.00 75.44 93 LEU A O 1
ATOM 730 N N . LYS A 1 94 ? -8.817 11.427 32.290 1.00 71.69 94 LYS A N 1
ATOM 731 C CA . LYS A 1 94 ? -9.026 10.617 33.500 1.00 71.69 94 LYS A CA 1
ATOM 732 C C . LYS A 1 94 ? -8.976 9.124 33.151 1.00 71.69 94 LYS A C 1
ATOM 734 O O . LYS A 1 94 ? -9.434 8.741 32.072 1.00 71.69 94 LYS A O 1
ATOM 739 N N . GLU A 1 95 ? -8.450 8.299 34.063 1.00 73.12 95 GLU A N 1
ATOM 740 C CA . GLU A 1 95 ? -8.477 6.828 33.945 1.00 73.12 95 GLU A CA 1
ATOM 741 C C . GLU A 1 95 ? -9.918 6.321 33.733 1.00 73.12 95 GLU A C 1
ATOM 743 O O . GLU A 1 95 ? -10.873 6.954 34.193 1.00 73.12 95 GLU A O 1
ATOM 748 N N . SER A 1 96 ? -10.090 5.201 33.017 1.00 70.69 96 SER A N 1
ATOM 749 C CA . SER A 1 96 ? -11.431 4.682 32.726 1.00 70.69 96 SER A CA 1
ATOM 750 C C . SER A 1 96 ? -12.133 4.174 33.995 1.00 70.69 96 SER A C 1
ATOM 752 O O . SER A 1 96 ? -11.460 3.661 34.889 1.00 70.69 96 SER A O 1
ATOM 754 N N . PRO A 1 97 ? -13.475 4.254 34.102 1.00 65.25 97 PRO A N 1
ATOM 755 C CA . PRO A 1 97 ? -14.216 3.816 35.282 1.00 65.25 97 PRO A CA 1
ATOM 756 C C . PRO A 1 97 ? -14.038 2.322 35.537 1.00 65.25 97 PRO A C 1
ATOM 758 O O . PRO A 1 97 ? -13.991 1.901 36.684 1.00 65.25 97 PRO A O 1
ATOM 761 N N . ALA A 1 98 ? -13.900 1.527 34.469 1.00 67.50 98 ALA A N 1
ATOM 762 C CA . ALA A 1 98 ? -13.622 0.099 34.563 1.00 67.50 98 ALA A CA 1
ATOM 763 C C . ALA A 1 98 ? -12.219 -0.165 35.132 1.00 67.50 98 ALA A C 1
ATOM 765 O O . ALA A 1 98 ? -12.063 -1.015 36.005 1.00 67.50 98 ALA A O 1
ATOM 766 N N . PHE A 1 99 ? -11.209 0.592 34.693 1.00 69.75 99 PHE A N 1
ATOM 767 C CA . PHE A 1 99 ? -9.858 0.482 35.235 1.00 69.75 99 PHE A CA 1
ATOM 768 C C . PHE A 1 99 ? -9.773 0.978 36.684 1.00 69.75 99 PHE A C 1
ATOM 770 O O . PHE A 1 99 ? -9.130 0.332 37.509 1.00 69.75 99 PHE A O 1
ATOM 777 N N . GLN A 1 100 ? -10.463 2.075 37.016 1.00 71.81 100 GLN A N 1
ATOM 778 C CA . GLN A 1 100 ? -10.569 2.561 38.393 1.00 71.81 100 GLN A CA 1
ATOM 779 C C . GLN A 1 100 ? -11.248 1.531 39.296 1.00 71.81 100 GLN A C 1
ATOM 781 O O . GLN A 1 100 ? -10.707 1.229 40.348 1.00 71.81 100 GLN A O 1
ATOM 786 N N . HIS A 1 101 ? -12.337 0.898 38.850 1.00 69.94 101 HIS A N 1
ATOM 787 C CA . HIS A 1 101 ? -13.006 -0.159 39.614 1.00 69.94 101 HIS A CA 1
ATOM 788 C C . HIS A 1 101 ? -12.076 -1.345 39.911 1.00 69.94 101 HIS A C 1
ATOM 790 O O . HIS A 1 101 ? -11.987 -1.782 41.049 1.00 69.94 101 HIS A O 1
ATOM 796 N N . ILE A 1 102 ? -11.311 -1.821 38.920 1.00 70.88 102 ILE A N 1
ATOM 797 C CA . ILE A 1 102 ? -10.335 -2.917 39.096 1.00 70.88 102 ILE A CA 1
ATOM 798 C C . ILE A 1 102 ? -9.206 -2.519 40.064 1.00 70.88 102 ILE A C 1
ATOM 800 O O . ILE A 1 102 ? -8.726 -3.336 40.854 1.00 70.88 102 ILE A O 1
ATOM 804 N N . LYS A 1 103 ? -8.770 -1.256 40.003 1.00 71.06 103 LYS A N 1
ATOM 805 C CA . LYS A 1 103 ? -7.744 -0.687 40.886 1.00 71.06 103 LYS A CA 1
ATOM 806 C C . LYS A 1 103 ? -8.253 -0.549 42.322 1.00 71.06 103 LYS A C 1
ATOM 808 O O . LYS A 1 103 ? -7.525 -0.909 43.244 1.00 71.06 103 LYS A O 1
ATOM 813 N N . ASP A 1 104 ? -9.496 -0.107 42.491 1.00 74.38 104 ASP A N 1
ATOM 814 C CA . ASP A 1 104 ? -10.176 0.037 43.780 1.00 74.38 104 ASP A CA 1
ATOM 815 C C . ASP A 1 104 ? -10.497 -1.332 44.407 1.00 74.38 104 ASP A C 1
ATOM 817 O O . ASP A 1 104 ? -10.380 -1.504 45.619 1.00 74.38 104 ASP A O 1
ATOM 821 N N . GLU A 1 105 ? -10.816 -2.339 43.589 1.00 75.06 105 GLU A N 1
ATOM 822 C CA . GLU A 1 105 ? -11.003 -3.734 44.013 1.00 75.06 105 GLU A CA 1
ATOM 823 C C . GLU A 1 105 ? -9.681 -4.466 44.305 1.00 75.06 105 GLU A C 1
ATOM 825 O O . GLU A 1 105 ? -9.694 -5.590 44.809 1.00 75.06 105 GLU A O 1
ATOM 830 N N . GLY A 1 106 ? -8.529 -3.865 43.985 1.00 65.00 106 GLY A N 1
ATOM 831 C CA . GLY A 1 106 ? -7.210 -4.461 44.212 1.00 65.00 106 GLY A CA 1
ATOM 832 C C . GLY A 1 106 ? -6.942 -5.730 43.393 1.00 65.00 106 GLY A C 1
ATOM 833 O O . GLY A 1 106 ? -6.023 -6.482 43.710 1.00 65.00 106 GLY A O 1
ATOM 834 N N . THR A 1 107 ? -7.712 -5.981 42.330 1.00 71.75 107 THR A N 1
ATOM 835 C CA . THR A 1 107 ? -7.613 -7.191 41.490 1.00 71.75 107 THR A CA 1
ATOM 836 C C . THR A 1 107 ? -6.580 -7.061 40.365 1.00 71.75 107 THR A C 1
ATOM 838 O O . THR A 1 107 ? -6.540 -7.873 39.438 1.00 71.75 107 THR A O 1
ATOM 841 N N . LEU A 1 108 ? -5.705 -6.053 40.441 1.00 69.94 108 LEU A N 1
ATOM 842 C CA . LEU A 1 108 ? -4.614 -5.859 39.491 1.00 69.94 108 LEU A CA 1
ATOM 843 C C . LEU A 1 108 ? -3.633 -7.039 39.545 1.00 69.94 108 LEU A C 1
ATOM 845 O O . LEU A 1 108 ? -3.066 -7.361 40.588 1.00 69.94 108 LEU A O 1
ATOM 849 N N . SER A 1 109 ? -3.401 -7.667 38.391 1.00 62.97 109 SER A N 1
ATOM 850 C CA . SER A 1 109 ? -2.417 -8.743 38.268 1.00 62.97 109 SER A CA 1
ATOM 851 C C . SER A 1 109 ? -1.006 -8.233 38.565 1.00 62.97 109 SER A C 1
ATOM 853 O O . SER A 1 109 ? -0.554 -7.239 37.996 1.00 62.97 109 SER A O 1
ATOM 855 N N . THR A 1 110 ? -0.272 -8.962 39.403 1.00 65.81 110 THR A N 1
ATOM 856 C CA . THR A 1 110 ? 1.149 -8.711 39.689 1.00 65.81 110 THR A CA 1
ATOM 857 C C . THR A 1 110 ? 2.074 -9.193 38.566 1.00 65.81 110 THR A C 1
ATOM 859 O O . THR A 1 110 ? 3.259 -8.867 38.564 1.00 65.81 110 THR A O 1
ATOM 862 N N . SER A 1 111 ? 1.556 -9.959 37.594 1.00 72.19 111 SER A N 1
ATOM 863 C CA . SER A 1 111 ? 2.339 -10.529 36.488 1.00 72.19 111 SER A CA 1
ATOM 864 C C . SER A 1 111 ? 1.567 -10.564 35.150 1.00 72.19 111 SER A C 1
ATOM 866 O O . SER A 1 111 ? 1.410 -11.617 34.530 1.00 72.19 111 SER A O 1
ATOM 868 N N . PRO A 1 112 ? 1.106 -9.405 34.640 1.00 70.00 112 PRO A N 1
ATOM 869 C CA . PRO A 1 112 ? 0.148 -9.331 33.533 1.00 70.00 112 PRO A CA 1
ATOM 870 C C . PRO A 1 112 ? 0.660 -9.934 32.216 1.00 70.00 112 PRO A C 1
ATOM 872 O O . PRO A 1 112 ? -0.108 -10.553 31.479 1.00 70.00 112 PRO A O 1
ATOM 875 N N . ILE A 1 113 ? 1.959 -9.812 31.915 1.00 75.12 113 ILE A N 1
ATOM 876 C CA . ILE A 1 113 ? 2.559 -10.381 30.694 1.00 75.12 113 ILE A CA 1
ATOM 877 C C . ILE A 1 113 ? 2.613 -11.911 30.788 1.00 75.12 113 ILE A C 1
ATOM 879 O O . ILE A 1 113 ? 2.222 -12.611 29.853 1.00 75.12 113 ILE A O 1
ATOM 883 N N . THR A 1 114 ? 3.057 -12.438 31.928 1.00 75.12 114 THR A N 1
ATOM 884 C CA . THR A 1 114 ? 3.179 -13.877 32.183 1.00 75.12 114 THR A CA 1
ATOM 885 C C . THR A 1 114 ? 1.813 -14.549 32.294 1.00 75.12 114 THR A C 1
ATOM 887 O O . THR A 1 114 ? 1.643 -15.668 31.824 1.00 75.12 114 THR A O 1
ATOM 890 N N . GLU A 1 115 ? 0.802 -13.874 32.837 1.00 73.81 115 GLU A N 1
ATOM 891 C CA . GLU A 1 115 ? -0.565 -14.396 32.844 1.00 73.81 115 GLU A CA 1
ATOM 892 C C . GLU A 1 115 ? -1.222 -14.356 31.463 1.00 73.81 115 GLU A C 1
ATOM 894 O O . GLU A 1 115 ? -1.946 -15.289 31.115 1.00 73.81 115 GLU A O 1
ATOM 899 N N . SER A 1 116 ? -0.948 -13.331 30.653 1.00 75.50 116 SER A N 1
ATOM 900 C CA . SER A 1 116 ? -1.530 -13.199 29.310 1.00 75.50 116 SER A CA 1
ATOM 901 C C . SER A 1 116 ? -0.891 -14.146 28.289 1.00 75.50 116 SER A C 1
ATOM 903 O O . SER A 1 116 ? -1.604 -14.767 27.504 1.00 75.50 116 SER A O 1
ATOM 905 N N . PHE A 1 117 ? 0.439 -14.292 28.310 1.00 78.94 117 PHE A N 1
ATOM 906 C CA . PHE A 1 117 ? 1.186 -15.074 27.314 1.00 78.94 117 PHE A CA 1
ATOM 907 C C . PHE A 1 117 ? 1.806 -16.365 27.859 1.00 78.94 117 PHE A C 1
ATOM 909 O O . PHE A 1 117 ? 2.058 -17.288 27.090 1.00 78.94 117 PHE A O 1
ATOM 916 N N . GLY A 1 118 ? 2.044 -16.464 29.168 1.00 77.00 118 GLY A N 1
ATOM 917 C CA . GLY A 1 118 ? 2.620 -17.659 29.796 1.00 77.00 118 GLY A CA 1
ATOM 918 C C . GLY A 1 118 ? 1.589 -18.740 30.131 1.00 77.00 118 GLY A C 1
ATOM 919 O O . GLY A 1 118 ? 1.948 -19.908 30.263 1.00 77.00 118 GLY A O 1
ATOM 920 N N . ARG A 1 119 ? 0.296 -18.397 30.221 1.00 84.62 119 ARG A N 1
ATOM 921 C CA . ARG A 1 119 ? -0.789 -19.379 30.381 1.00 84.62 119 ARG A CA 1
ATOM 922 C C . ARG A 1 119 ? -1.359 -19.761 29.020 1.00 84.62 119 ARG A C 1
ATOM 924 O O . ARG A 1 119 ? -1.939 -18.922 28.335 1.00 84.62 119 ARG A O 1
ATOM 931 N N . TRP A 1 120 ? -1.272 -21.043 28.657 1.00 84.88 120 TRP A N 1
ATOM 932 C CA . TRP A 1 120 ? -1.711 -21.530 27.340 1.00 84.88 120 TRP A CA 1
ATOM 933 C C . TRP A 1 120 ? -3.184 -21.220 27.025 1.00 84.88 120 TRP A C 1
ATOM 935 O O . TRP A 1 120 ? -3.510 -20.913 25.883 1.00 84.88 120 TRP A O 1
ATOM 945 N N . ALA A 1 121 ? -4.069 -21.233 28.028 1.00 84.62 121 ALA A N 1
ATOM 946 C CA . ALA A 1 121 ? -5.478 -20.870 27.852 1.00 84.62 121 ALA A CA 1
ATOM 947 C C . ALA A 1 121 ? -5.657 -19.427 27.335 1.00 84.62 121 ALA A C 1
ATOM 949 O O . ALA A 1 121 ? -6.431 -19.202 26.406 1.00 84.62 121 ALA A O 1
ATOM 950 N N . ASN A 1 122 ? -4.890 -18.477 27.877 1.00 85.19 122 ASN A N 1
ATOM 951 C CA . ASN A 1 122 ? -4.926 -17.070 27.473 1.00 85.19 122 ASN A CA 1
ATOM 952 C C . ASN A 1 122 ? -4.163 -16.852 26.163 1.00 85.19 122 ASN A C 1
ATOM 954 O O . ASN A 1 122 ? -4.674 -16.207 25.246 1.00 85.19 122 ASN A O 1
ATOM 958 N N . LEU A 1 123 ? -2.993 -17.485 26.028 1.00 85.88 123 LEU A N 1
ATOM 959 C CA . LEU A 1 123 ? -2.194 -17.445 24.807 1.00 85.88 123 LEU A CA 1
ATOM 960 C C . LEU A 1 123 ? -2.985 -17.968 23.601 1.00 85.88 123 LEU A C 1
ATOM 962 O O . LEU A 1 123 ? -2.940 -17.368 22.533 1.00 85.88 123 LEU A O 1
ATOM 966 N N . ARG A 1 124 ? -3.760 -19.048 23.760 1.00 87.12 124 ARG A N 1
ATOM 967 C CA . ARG A 1 124 ? -4.620 -19.586 22.697 1.00 87.12 124 ARG A CA 1
ATOM 968 C C . ARG A 1 124 ? -5.640 -18.555 22.217 1.00 87.12 124 ARG A C 1
ATOM 970 O O . ARG A 1 124 ? -5.844 -18.435 21.012 1.00 87.12 124 ARG A O 1
ATOM 977 N N . ILE A 1 125 ? -6.270 -17.814 23.129 1.00 86.00 125 ILE A N 1
ATOM 978 C CA . ILE A 1 125 ? -7.223 -16.752 22.774 1.00 86.00 125 ILE A CA 1
ATOM 979 C C . ILE A 1 125 ? -6.495 -15.617 22.047 1.00 86.00 125 ILE A C 1
ATOM 981 O O . ILE A 1 125 ? -6.970 -15.162 21.008 1.00 86.00 125 ILE A O 1
ATOM 985 N N . ALA A 1 126 ? -5.320 -15.213 22.538 1.00 84.62 126 ALA A N 1
ATOM 986 C CA . ALA A 1 126 ? -4.501 -14.187 21.900 1.00 84.62 126 ALA A CA 1
ATOM 987 C C . ALA A 1 126 ? -4.092 -14.581 20.471 1.00 84.62 126 ALA A C 1
ATOM 989 O O . ALA A 1 126 ? -4.237 -13.782 19.550 1.00 84.62 126 ALA A O 1
ATOM 990 N N . LEU A 1 127 ? -3.652 -15.825 20.256 1.00 87.31 127 LEU A N 1
ATOM 991 C CA . LEU A 1 127 ? -3.288 -16.341 18.934 1.00 87.31 127 LEU A CA 1
ATOM 992 C C . LEU A 1 127 ? -4.501 -16.438 18.001 1.00 87.31 127 LEU A C 1
ATOM 994 O O . LEU A 1 127 ? -4.395 -16.088 16.828 1.00 87.31 127 LEU A O 1
ATOM 998 N N . LEU A 1 128 ? -5.662 -16.866 18.507 1.00 87.06 128 LEU A N 1
ATOM 999 C CA . LEU A 1 128 ? -6.902 -16.896 17.726 1.00 87.06 128 LEU A CA 1
ATOM 1000 C C . LEU A 1 128 ? -7.355 -15.491 17.319 1.00 87.06 128 LEU A C 1
ATOM 1002 O O . LEU A 1 128 ? -7.772 -15.298 16.181 1.00 87.06 128 LEU A O 1
ATOM 1006 N N . ALA A 1 129 ? -7.249 -14.504 18.209 1.00 85.94 129 ALA A N 1
ATOM 1007 C CA . ALA A 1 129 ? -7.537 -13.115 17.872 1.00 85.94 129 ALA A CA 1
ATOM 1008 C C . ALA A 1 129 ? -6.521 -12.566 16.856 1.00 85.94 129 ALA A C 1
ATOM 1010 O O . ALA A 1 129 ? -6.913 -11.923 15.885 1.00 85.94 129 ALA A O 1
ATOM 1011 N N . LEU A 1 130 ? -5.233 -12.873 17.037 1.00 86.56 130 LEU A N 1
ATOM 1012 C CA . LEU A 1 130 ? -4.158 -12.411 16.163 1.00 86.56 130 LEU A CA 1
ATOM 1013 C C . LEU A 1 130 ? -4.291 -12.971 14.739 1.00 86.56 130 LEU A C 1
ATOM 1015 O O . LEU A 1 130 ? -4.382 -12.223 13.771 1.00 86.56 130 LEU A O 1
ATOM 1019 N N . PHE A 1 131 ? -4.329 -14.294 14.596 1.00 85.94 131 PHE A N 1
ATOM 1020 C CA . PHE A 1 131 ? -4.352 -14.938 13.281 1.00 85.94 131 PHE A CA 1
ATOM 1021 C C . PHE A 1 131 ? -5.756 -15.029 12.682 1.00 85.94 131 PHE A C 1
ATOM 1023 O O . PHE A 1 131 ? -5.903 -14.996 11.465 1.00 85.94 131 PHE A O 1
ATOM 1030 N N . GLY A 1 132 ? -6.789 -15.139 13.519 1.00 81.56 132 GLY A N 1
ATOM 1031 C CA . GLY A 1 132 ? -8.169 -15.311 13.068 1.00 81.56 132 GLY A CA 1
ATOM 1032 C C . GLY A 1 132 ? -8.926 -14.006 12.830 1.00 81.56 132 GLY A C 1
ATOM 1033 O O . GLY A 1 132 ? -9.833 -13.994 12.002 1.00 81.56 132 GLY A O 1
ATOM 1034 N N . LEU A 1 133 ? -8.580 -12.916 13.528 1.00 82.44 133 LEU A N 1
ATOM 1035 C CA . LEU A 1 133 ? -9.300 -11.642 13.424 1.00 82.44 133 LEU A CA 1
ATOM 1036 C C . LEU A 1 133 ? -8.424 -10.518 12.865 1.00 82.44 133 LEU A C 1
ATOM 1038 O O . LEU A 1 133 ? -8.778 -9.910 11.855 1.00 82.44 133 LEU A O 1
ATOM 1042 N N . THR A 1 134 ? -7.285 -10.232 13.498 1.00 85.62 134 THR A N 1
ATOM 1043 C CA . THR A 1 134 ? -6.507 -9.029 13.165 1.00 85.62 134 THR A CA 1
ATOM 1044 C C . THR A 1 134 ? -5.642 -9.194 11.923 1.00 85.62 134 THR A C 1
ATOM 1046 O O . THR A 1 134 ? -5.490 -8.226 11.185 1.00 85.62 134 THR A O 1
ATOM 1049 N N . ALA A 1 135 ? -5.133 -10.396 11.632 1.00 88.12 135 ALA A N 1
ATOM 1050 C CA . ALA A 1 135 ? -4.340 -10.647 10.428 1.00 88.12 135 ALA A CA 1
ATOM 1051 C C . ALA A 1 135 ? -5.123 -10.328 9.143 1.00 88.12 135 ALA A C 1
ATOM 1053 O O . ALA A 1 135 ? -4.638 -9.576 8.301 1.00 88.12 135 ALA A O 1
ATOM 1054 N N . GLY A 1 136 ? -6.355 -10.837 9.020 1.00 87.69 136 GLY A N 1
ATOM 1055 C CA . GLY A 1 136 ? -7.213 -10.570 7.862 1.00 87.69 136 GLY A CA 1
ATOM 1056 C C . GLY A 1 136 ? -7.560 -9.087 7.730 1.00 87.69 136 GLY A C 1
ATOM 1057 O O . GLY A 1 136 ? -7.361 -8.501 6.673 1.00 87.69 136 GLY A O 1
ATOM 1058 N N . GLN A 1 137 ? -7.994 -8.457 8.825 1.00 88.56 137 GLN A N 1
ATOM 1059 C CA . GLN A 1 137 ? -8.306 -7.023 8.848 1.00 88.56 137 GLN A CA 1
ATOM 1060 C C . GLN A 1 137 ? -7.092 -6.158 8.482 1.00 88.56 137 GLN A C 1
ATOM 1062 O O . GLN A 1 137 ? -7.216 -5.227 7.692 1.00 88.56 137 GLN A O 1
ATOM 1067 N N . GLY A 1 138 ? -5.909 -6.497 9.000 1.00 89.75 138 GLY A N 1
ATOM 1068 C CA . GLY A 1 138 ? -4.665 -5.809 8.677 1.00 89.75 138 GLY A CA 1
ATOM 1069 C C . GLY A 1 138 ? -4.332 -5.917 7.192 1.00 89.75 138 GLY A C 1
ATOM 1070 O O . GLY A 1 138 ? -4.102 -4.897 6.548 1.00 89.75 138 GLY A O 1
ATOM 1071 N N . VAL A 1 139 ? -4.361 -7.128 6.625 1.00 91.31 139 VAL A N 1
ATOM 1072 C CA . VAL A 1 139 ? -4.123 -7.329 5.186 1.00 91.31 139 VAL A CA 1
ATOM 1073 C C . VAL A 1 139 ? -5.102 -6.510 4.359 1.00 91.31 139 VAL A C 1
ATOM 1075 O O . VAL A 1 139 ? -4.668 -5.855 3.411 1.00 91.31 139 VAL A O 1
ATOM 1078 N N . VAL A 1 140 ? -6.388 -6.502 4.725 1.00 92.94 140 VAL A N 1
ATOM 1079 C CA . VAL A 1 140 ? -7.395 -5.784 3.945 1.00 92.94 140 VAL A CA 1
ATOM 1080 C C . VAL A 1 140 ? -7.140 -4.279 3.956 1.00 92.94 140 VAL A C 1
ATOM 1082 O O . VAL A 1 140 ? -7.022 -3.640 2.908 1.00 92.94 140 VAL A O 1
ATOM 1085 N N . TRP A 1 141 ? -6.928 -3.741 5.152 1.00 90.81 141 TRP A N 1
ATOM 1086 C CA . TRP A 1 141 ? -6.722 -2.319 5.374 1.00 90.81 141 TRP A CA 1
ATOM 1087 C C . TRP A 1 141 ? -5.419 -1.796 4.750 1.00 90.81 141 TRP A C 1
ATOM 1089 O O . TRP A 1 141 ? -5.425 -0.793 4.034 1.00 90.81 141 TRP A O 1
ATOM 1099 N N . TYR A 1 142 ? -4.293 -2.494 4.951 1.00 92.19 142 TYR A N 1
ATOM 1100 C CA . TYR A 1 142 ? -3.009 -2.102 4.356 1.00 92.19 142 TYR A CA 1
ATOM 1101 C C . TYR A 1 142 ? -3.036 -2.206 2.829 1.00 92.19 142 TYR A C 1
ATOM 1103 O O . TYR A 1 142 ? -2.456 -1.352 2.147 1.00 92.19 142 TYR A O 1
ATOM 1111 N N . THR A 1 143 ? -3.724 -3.218 2.290 1.00 93.12 143 THR A N 1
ATOM 1112 C CA . THR A 1 143 ? -3.883 -3.376 0.843 1.00 93.12 143 THR A CA 1
ATOM 1113 C C . THR A 1 143 ? -4.655 -2.199 0.247 1.00 93.12 143 THR A C 1
ATOM 1115 O O . THR A 1 143 ? -4.206 -1.606 -0.735 1.00 93.12 143 THR A O 1
ATOM 1118 N N . GLY A 1 144 ? -5.775 -1.815 0.864 1.00 91.69 144 GLY A N 1
ATOM 1119 C CA . GLY A 1 144 ? -6.607 -0.716 0.380 1.00 91.69 144 GLY A CA 1
ATOM 1120 C C . GLY A 1 144 ? -5.947 0.658 0.493 1.00 91.69 144 GLY A C 1
ATOM 1121 O O . GLY A 1 144 ? -5.996 1.444 -0.449 1.00 91.69 144 GLY A O 1
ATOM 1122 N N . GLN A 1 145 ? -5.287 0.947 1.619 1.00 87.88 145 GLN A N 1
ATOM 1123 C CA . GLN A 1 145 ? -4.763 2.291 1.888 1.00 87.88 145 GLN A CA 1
ATOM 1124 C C . GLN A 1 145 ? -3.352 2.540 1.347 1.00 87.88 145 GLN A C 1
ATOM 1126 O O . GLN A 1 145 ? -3.078 3.613 0.808 1.00 87.88 145 GLN A O 1
ATOM 1131 N N . PHE A 1 146 ? -2.444 1.569 1.480 1.00 90.62 146 PHE A N 1
ATOM 1132 C CA . PHE A 1 146 ? -1.034 1.756 1.122 1.00 90.62 146 PHE A CA 1
ATOM 1133 C C . PHE A 1 146 ? -0.666 1.033 -0.165 1.00 90.62 146 PHE A C 1
ATOM 1135 O O . PHE A 1 146 ? -0.063 1.637 -1.055 1.00 90.62 146 PHE A O 1
ATOM 1142 N N . TYR A 1 147 ? 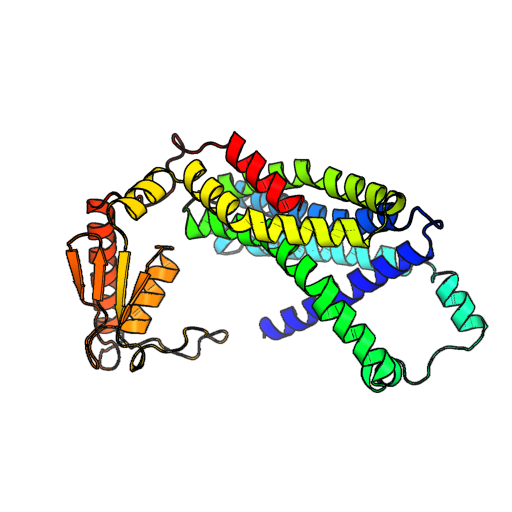-1.028 -0.247 -0.281 1.00 92.50 147 TYR A N 1
ATOM 1143 C CA . TYR A 1 147 ? -0.637 -1.035 -1.447 1.00 92.50 147 TYR A CA 1
ATOM 1144 C C . TYR A 1 147 ? -1.323 -0.541 -2.720 1.00 92.50 147 TYR A C 1
ATOM 1146 O O . TYR A 1 147 ? -0.665 -0.467 -3.747 1.00 92.50 147 TYR A O 1
ATOM 1154 N N . ALA A 1 148 ? -2.590 -0.124 -2.667 1.00 94.06 148 ALA A N 1
ATOM 1155 C CA . ALA A 1 148 ? -3.276 0.437 -3.830 1.00 94.06 148 ALA A CA 1
ATOM 1156 C C . ALA A 1 148 ? -2.571 1.695 -4.375 1.00 94.06 148 ALA A C 1
ATOM 1158 O O . ALA A 1 148 ? -2.346 1.796 -5.581 1.00 94.06 148 ALA A O 1
ATOM 1159 N N . LEU A 1 149 ? -2.149 2.619 -3.498 1.00 92.69 149 LEU A N 1
ATOM 1160 C CA . LEU A 1 149 ? -1.382 3.807 -3.896 1.00 92.69 149 LEU A CA 1
ATOM 1161 C C . LEU A 1 149 ? -0.008 3.426 -4.464 1.00 92.69 149 LEU A C 1
ATOM 1163 O O . LEU A 1 149 ? 0.422 3.967 -5.485 1.00 92.69 149 LEU A O 1
ATOM 1167 N N . PHE A 1 150 ? 0.679 2.484 -3.818 1.00 90.75 150 PHE A N 1
ATOM 1168 C CA . PHE A 1 150 ? 1.946 1.949 -4.310 1.00 90.75 150 PHE A CA 1
ATOM 1169 C C . PHE A 1 150 ? 1.783 1.298 -5.690 1.00 90.75 150 PHE A C 1
ATOM 1171 O O . PHE A 1 150 ? 2.576 1.556 -6.585 1.00 90.75 150 PHE A O 1
ATOM 1178 N N . PHE A 1 151 ? 0.728 0.514 -5.893 1.00 90.56 151 PHE A N 1
ATOM 1179 C CA . PHE A 1 151 ? 0.440 -0.188 -7.136 1.00 90.56 151 PHE A CA 1
ATOM 1180 C C . PHE A 1 151 ? 0.216 0.788 -8.293 1.00 90.56 151 PHE A C 1
ATOM 1182 O O . PHE A 1 151 ? 0.892 0.698 -9.314 1.00 90.56 151 PHE A O 1
ATOM 1189 N N . ILE A 1 152 ? -0.663 1.780 -8.127 1.00 92.31 152 ILE A N 1
ATOM 1190 C CA . ILE A 1 152 ? -0.935 2.741 -9.205 1.00 92.31 152 ILE A CA 1
ATOM 1191 C C . ILE A 1 152 ? 0.280 3.627 -9.521 1.00 92.31 152 ILE A C 1
ATOM 1193 O O . ILE A 1 152 ? 0.496 3.966 -10.679 1.00 92.31 152 ILE A O 1
ATOM 1197 N N . THR A 1 153 ? 1.103 3.972 -8.526 1.00 90.00 153 THR A N 1
ATOM 1198 C CA . THR A 1 153 ? 2.283 4.828 -8.744 1.00 90.00 153 THR A CA 1
ATOM 1199 C C . THR A 1 153 ? 3.477 4.058 -9.285 1.00 90.00 153 THR A C 1
ATOM 1201 O O . THR A 1 153 ? 4.054 4.453 -10.291 1.00 90.00 153 THR A O 1
ATOM 1204 N N . GLN A 1 154 ? 3.861 2.972 -8.616 1.00 85.38 154 GLN A N 1
ATOM 1205 C CA . GLN A 1 154 ? 5.072 2.225 -8.934 1.00 85.38 154 GLN A CA 1
ATOM 1206 C C . GLN A 1 154 ? 4.830 1.191 -10.025 1.00 85.38 154 GLN A C 1
ATOM 1208 O O . GLN A 1 154 ? 5.684 1.049 -10.885 1.00 85.38 154 GLN A O 1
ATOM 1213 N N . MET A 1 155 ? 3.691 0.484 -10.013 1.00 84.00 155 MET A N 1
ATOM 1214 C CA . MET A 1 155 ? 3.441 -0.601 -10.973 1.00 84.00 155 MET A CA 1
ATOM 1215 C C . MET A 1 155 ? 2.794 -0.143 -12.276 1.00 84.00 155 MET A C 1
ATOM 1217 O O . MET A 1 155 ? 3.110 -0.662 -13.339 1.00 84.00 155 MET A O 1
ATOM 1221 N N . LEU A 1 156 ? 1.885 0.827 -12.201 1.00 87.38 156 LEU A N 1
ATOM 1222 C CA . LEU A 1 156 ? 1.141 1.307 -13.371 1.00 87.38 156 LEU A CA 1
ATOM 1223 C C . LEU A 1 156 ? 1.732 2.589 -13.971 1.00 87.38 156 LEU A C 1
ATOM 1225 O O . LEU A 1 156 ? 1.287 3.030 -15.032 1.00 87.38 156 LEU A O 1
ATOM 1229 N N . GLY A 1 157 ? 2.734 3.172 -13.307 1.00 86.25 157 GLY A N 1
ATOM 1230 C CA . GLY A 1 157 ? 3.449 4.354 -13.778 1.00 86.25 157 GLY A CA 1
ATOM 1231 C C . GLY A 1 157 ? 2.608 5.630 -13.756 1.00 86.25 157 GLY A C 1
ATOM 1232 O O . GLY A 1 157 ? 2.819 6.509 -14.592 1.00 86.25 157 GLY A O 1
ATOM 1233 N N . LEU A 1 158 ? 1.626 5.747 -12.851 1.00 90.62 158 LEU A N 1
ATOM 1234 C CA . LEU A 1 158 ? 0.868 6.992 -12.719 1.00 90.62 158 LEU A CA 1
ATOM 1235 C C . LEU A 1 158 ? 1.728 8.050 -12.050 1.00 90.62 158 LEU A C 1
ATOM 1237 O O . LEU A 1 158 ? 2.381 7.808 -11.032 1.00 90.62 158 LEU A O 1
ATOM 1241 N N . HIS A 1 159 ? 1.634 9.267 -12.579 1.00 89.88 159 HIS A N 1
ATOM 1242 C CA . HIS A 1 159 ? 2.271 10.422 -11.977 1.00 89.88 159 HIS A CA 1
ATOM 1243 C C . HIS A 1 159 ? 1.838 10.587 -10.508 1.00 89.88 159 HIS A C 1
ATOM 1245 O O . HIS A 1 159 ? 0.645 10.537 -10.182 1.00 89.88 159 HIS A O 1
ATOM 1251 N N . ALA A 1 160 ? 2.816 10.806 -9.622 1.00 87.19 160 ALA A N 1
ATOM 1252 C CA . ALA A 1 160 ? 2.621 10.785 -8.173 1.00 87.19 160 ALA A CA 1
ATOM 1253 C C . ALA A 1 160 ? 1.516 11.746 -7.709 1.00 87.19 160 ALA A C 1
ATOM 1255 O O . ALA A 1 160 ? 0.654 11.350 -6.927 1.00 87.19 160 ALA A O 1
ATOM 1256 N N . THR A 1 161 ? 1.483 12.970 -8.243 1.00 88.25 161 THR A N 1
ATOM 1257 C CA . THR A 1 161 ? 0.478 13.984 -7.879 1.00 88.25 161 THR A CA 1
ATOM 1258 C C . THR A 1 161 ? -0.945 13.534 -8.213 1.00 88.25 161 THR A C 1
ATOM 1260 O O . THR A 1 161 ? -1.862 13.701 -7.404 1.00 88.25 161 THR A O 1
ATOM 1263 N N . LEU A 1 162 ? -1.142 12.906 -9.379 1.00 91.56 162 LEU A N 1
ATOM 1264 C CA . LEU A 1 162 ? -2.451 12.397 -9.788 1.00 91.56 162 LEU A CA 1
ATOM 1265 C C . LEU A 1 162 ? -2.883 11.241 -8.882 1.00 91.56 162 LEU A C 1
ATOM 1267 O O . LEU A 1 162 ? -3.991 11.258 -8.355 1.00 91.56 162 LEU A O 1
ATOM 1271 N N . ALA A 1 163 ? -1.999 10.272 -8.651 1.00 92.62 163 ALA A N 1
ATOM 1272 C CA . ALA A 1 163 ? -2.279 9.130 -7.787 1.00 92.62 163 ALA A CA 1
ATOM 1273 C C . ALA A 1 163 ? -2.612 9.545 -6.342 1.00 92.62 163 ALA A C 1
ATOM 1275 O O . ALA A 1 163 ? -3.573 9.043 -5.758 1.00 92.62 163 ALA A O 1
ATOM 1276 N N . GLN A 1 164 ? -1.864 10.502 -5.781 1.00 91.94 164 GLN A N 1
ATOM 1277 C CA . GLN A 1 164 ? -2.140 11.067 -4.457 1.00 91.94 164 GLN A CA 1
ATOM 1278 C C . GLN A 1 164 ? -3.500 11.774 -4.420 1.00 91.94 164 GLN A C 1
ATOM 1280 O O . GLN A 1 164 ? -4.258 11.569 -3.476 1.00 91.94 164 GLN A O 1
ATOM 1285 N N . THR A 1 165 ? -3.844 12.541 -5.459 1.00 93.31 165 THR A N 1
ATOM 1286 C CA . THR A 1 165 ? -5.152 13.208 -5.569 1.00 93.31 165 THR A CA 1
ATOM 1287 C C . THR A 1 165 ? -6.298 12.194 -5.616 1.00 93.31 165 THR A C 1
ATOM 1289 O O . THR A 1 165 ? -7.276 12.333 -4.883 1.00 93.31 165 THR A O 1
ATOM 1292 N N . LEU A 1 166 ? -6.168 11.136 -6.425 1.00 95.44 166 LEU A N 1
ATOM 1293 C CA . LEU A 1 166 ? -7.160 10.059 -6.503 1.00 95.44 166 LEU A CA 1
ATOM 1294 C C . LEU A 1 166 ? -7.334 9.361 -5.147 1.00 95.44 166 LEU A C 1
ATOM 1296 O O . LEU A 1 166 ? -8.465 9.128 -4.723 1.00 95.44 166 LEU A O 1
ATOM 1300 N N . MET A 1 167 ? -6.237 9.084 -4.435 1.00 95.19 167 MET A N 1
ATOM 1301 C CA . MET A 1 167 ? -6.282 8.475 -3.102 1.00 95.19 167 MET A CA 1
ATOM 1302 C C . MET A 1 167 ? -6.925 9.401 -2.057 1.00 95.19 167 MET A C 1
ATOM 1304 O O . MET A 1 167 ? -7.735 8.943 -1.258 1.00 95.19 167 MET A O 1
ATOM 1308 N N . VAL A 1 168 ? -6.636 10.707 -2.088 1.00 95.00 168 VAL A N 1
ATOM 1309 C CA . VAL A 1 168 ? -7.272 11.721 -1.221 1.00 95.00 168 VAL A CA 1
ATOM 1310 C C . VAL A 1 168 ? -8.789 11.739 -1.418 1.00 95.00 168 VAL A C 1
ATOM 1312 O O . VAL A 1 168 ? -9.534 11.645 -0.442 1.00 95.00 168 VAL A O 1
ATOM 1315 N N . ILE A 1 169 ? -9.256 11.805 -2.670 1.00 96.06 169 ILE A N 1
ATOM 1316 C CA . ILE A 1 169 ? -10.693 11.758 -2.989 1.00 96.06 169 ILE A CA 1
ATOM 1317 C C . ILE A 1 169 ? -11.293 10.437 -2.498 1.00 96.06 169 ILE A C 1
ATOM 1319 O O . ILE A 1 169 ? -12.354 10.423 -1.877 1.00 96.06 169 ILE A O 1
ATOM 1323 N N . SER A 1 170 ? -10.586 9.328 -2.712 1.00 96.00 170 SER A N 1
ATOM 1324 C CA . SER A 1 170 ? -11.066 8.000 -2.334 1.00 96.00 170 SER A CA 1
ATOM 1325 C C . SER A 1 170 ? -11.201 7.831 -0.822 1.00 96.00 170 SER A C 1
ATOM 1327 O O . SER A 1 170 ? -12.212 7.304 -0.363 1.00 96.00 170 SER A O 1
ATOM 1329 N N . LEU A 1 171 ? -10.232 8.333 -0.049 1.00 94.25 171 LEU A N 1
ATOM 1330 C CA . LEU A 1 171 ? -10.271 8.370 1.414 1.00 94.25 171 LEU A CA 1
ATOM 1331 C C . LEU A 1 171 ? -11.437 9.221 1.921 1.00 94.25 171 LEU A C 1
ATOM 1333 O O . LEU A 1 171 ? -12.131 8.798 2.842 1.00 94.25 171 LEU A O 1
ATOM 1337 N N . LEU A 1 172 ? -11.691 10.384 1.315 1.00 95.00 172 LEU A N 1
ATOM 1338 C CA . LEU A 1 172 ? -12.826 11.239 1.681 1.00 95.00 172 LEU A CA 1
ATOM 1339 C C . LEU A 1 172 ? -14.171 10.537 1.458 1.00 95.00 172 LEU A C 1
ATOM 1341 O O . LEU A 1 172 ? -15.049 10.624 2.312 1.00 95.00 172 LEU A O 1
ATOM 1345 N N . LEU A 1 173 ? -14.315 9.814 0.346 1.00 95.50 173 LEU A N 1
ATOM 1346 C CA . LEU A 1 173 ? -15.537 9.074 0.024 1.00 95.50 173 LEU A CA 1
ATOM 1347 C C . LEU A 1 173 ? -15.704 7.801 0.867 1.00 95.50 173 LEU A C 1
ATOM 1349 O O . LEU A 1 173 ? -16.825 7.455 1.232 1.00 95.50 173 LEU A O 1
ATOM 1353 N N . ALA A 1 174 ? -14.609 7.113 1.198 1.00 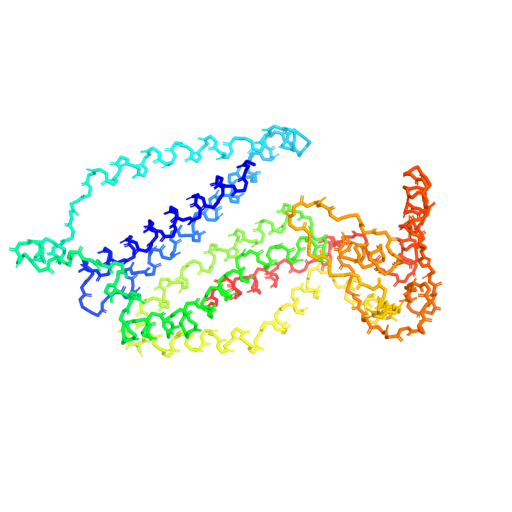94.38 174 ALA A N 1
ATOM 1354 C CA . ALA A 1 174 ? -14.644 5.875 1.974 1.00 94.38 174 ALA A CA 1
ATOM 1355 C C . ALA A 1 174 ? -14.769 6.114 3.487 1.00 94.38 174 ALA A C 1
ATOM 1357 O O . ALA A 1 174 ? -15.338 5.289 4.194 1.00 94.38 174 ALA A O 1
ATOM 1358 N N . THR A 1 175 ? -14.280 7.244 4.006 1.00 91.62 175 THR A N 1
ATOM 1359 C CA . THR A 1 175 ? -14.282 7.525 5.452 1.00 91.62 175 THR A CA 1
ATOM 1360 C C . THR A 1 175 ? -15.677 7.431 6.100 1.00 91.62 175 THR A C 1
ATOM 1362 O O . THR A 1 175 ? -15.797 6.784 7.143 1.00 91.62 175 THR A O 1
ATOM 1365 N N . PRO A 1 176 ? -16.756 7.980 5.504 1.00 93.38 176 PRO A N 1
ATOM 1366 C CA . PRO A 1 176 ? -18.116 7.792 6.012 1.00 93.38 176 PRO A CA 1
ATOM 1367 C C . PRO A 1 176 ? -18.560 6.324 6.093 1.00 93.38 176 PRO A C 1
ATOM 1369 O O . PRO A 1 176 ? -19.358 5.977 6.966 1.00 93.38 176 PRO A O 1
ATOM 1372 N N . LEU A 1 177 ? -18.035 5.451 5.225 1.00 92.75 177 LEU A N 1
ATOM 1373 C CA . LEU A 1 177 ? -18.375 4.027 5.224 1.00 92.75 177 LEU A CA 1
ATOM 1374 C C . LEU A 1 177 ? -17.879 3.332 6.493 1.00 92.75 177 LEU A C 1
ATOM 1376 O O . LEU A 1 177 ? -18.601 2.492 7.023 1.00 92.75 177 LEU A O 1
ATOM 1380 N N . PHE A 1 178 ? -16.724 3.719 7.048 1.00 91.19 178 PHE A N 1
ATOM 1381 C CA . PHE A 1 178 ? -16.251 3.156 8.320 1.00 91.19 178 PHE A CA 1
ATOM 1382 C C . PHE A 1 178 ? -17.243 3.406 9.455 1.00 91.19 178 PHE A C 1
ATOM 1384 O O . PHE A 1 178 ? -17.529 2.506 10.242 1.00 91.19 178 PHE A O 1
ATOM 1391 N N . ILE A 1 179 ? -17.807 4.613 9.510 1.00 93.00 179 ILE A N 1
ATOM 1392 C CA . ILE A 1 179 ? -18.790 5.001 10.527 1.00 93.00 179 ILE A CA 1
ATOM 1393 C C . ILE A 1 179 ? -20.106 4.251 10.304 1.00 93.00 179 ILE A C 1
ATOM 1395 O O . ILE A 1 179 ? -20.690 3.716 11.249 1.00 93.00 179 ILE A O 1
ATOM 1399 N N . PHE A 1 180 ? -20.551 4.168 9.049 1.00 94.00 180 PHE A N 1
ATOM 1400 C CA . PHE A 1 180 ? -21.761 3.444 8.670 1.00 94.00 180 PHE A CA 1
ATOM 1401 C C . PHE A 1 180 ? -21.674 1.950 9.013 1.00 94.00 180 PHE A C 1
ATOM 1403 O O . PHE A 1 180 ? -22.556 1.425 9.691 1.00 94.00 180 PHE A O 1
ATOM 1410 N N . PHE A 1 181 ? -20.598 1.267 8.615 1.00 92.00 181 PHE A N 1
ATOM 1411 C CA . PHE A 1 181 ? -20.394 -0.148 8.931 1.00 92.00 181 PHE A CA 1
ATOM 1412 C C . PHE A 1 181 ? -20.087 -0.379 10.414 1.00 92.00 181 PHE A C 1
ATOM 1414 O O . PHE A 1 181 ? -20.462 -1.418 10.958 1.00 92.00 181 PHE A O 1
ATOM 1421 N N . GLY A 1 182 ? -19.498 0.604 11.099 1.00 90.62 182 GLY A N 1
ATOM 1422 C CA . GLY A 1 182 ? -19.371 0.625 12.554 1.00 90.62 182 GLY A CA 1
ATOM 1423 C C . GLY A 1 182 ? -20.727 0.583 13.253 1.00 90.62 182 GLY A C 1
ATOM 1424 O O . GLY A 1 182 ? -20.954 -0.280 14.100 1.00 90.62 182 GLY A O 1
ATOM 1425 N N . TRP A 1 183 ? -21.652 1.456 12.850 1.00 93.56 183 TRP A N 1
ATOM 1426 C CA . TRP A 1 183 ? -23.038 1.440 13.324 1.00 93.56 183 TRP A CA 1
ATOM 1427 C C . TRP A 1 183 ? -23.769 0.148 12.939 1.00 93.56 183 TRP A C 1
ATOM 1429 O O . TRP A 1 183 ? -24.431 -0.458 13.780 1.00 93.56 183 TRP A O 1
ATOM 1439 N N . LEU A 1 184 ? -23.615 -0.319 11.697 1.00 92.50 184 LEU A N 1
ATOM 1440 C CA . LEU A 1 184 ? -24.250 -1.555 11.240 1.00 92.50 184 LEU A CA 1
ATOM 1441 C C . LEU A 1 184 ? -23.764 -2.760 12.059 1.00 92.50 184 LEU A C 1
ATOM 1443 O O . LEU A 1 184 ? -24.560 -3.636 12.391 1.00 92.50 184 LEU A O 1
ATOM 1447 N N . SER A 1 185 ? -22.487 -2.775 12.460 1.00 91.75 185 SER A N 1
ATOM 1448 C CA . SER A 1 185 ? -21.903 -3.842 13.287 1.00 91.75 185 SER A CA 1
ATOM 1449 C C . SER A 1 185 ? -22.552 -3.970 14.658 1.00 91.75 185 SER A C 1
ATOM 1451 O O . SER A 1 185 ? -22.576 -5.065 15.224 1.00 91.75 185 SER A O 1
ATOM 1453 N N . ASP A 1 186 ? -23.108 -2.874 15.175 1.00 90.75 186 ASP A N 1
ATOM 1454 C CA . ASP A 1 186 ? -23.855 -2.878 16.426 1.00 90.75 186 ASP A CA 1
ATOM 1455 C C . ASP A 1 186 ? -25.272 -3.453 16.256 1.00 90.75 186 ASP A C 1
ATOM 1457 O O . ASP A 1 186 ? -25.825 -3.972 17.223 1.00 90.75 186 ASP A O 1
ATOM 1461 N N . GLN A 1 187 ? -25.838 -3.416 15.042 1.00 90.75 187 GLN A N 1
ATOM 1462 C CA . GLN A 1 187 ? -27.183 -3.924 14.735 1.00 90.75 187 GLN A CA 1
ATOM 1463 C C . GLN A 1 187 ? -27.184 -5.413 14.369 1.00 90.75 187 GLN A C 1
ATOM 1465 O O . GLN A 1 187 ? -27.945 -6.194 14.934 1.00 90.75 187 GLN A O 1
ATOM 1470 N N . ILE A 1 188 ? -26.327 -5.822 13.426 1.00 92.12 188 ILE A N 1
ATOM 1471 C CA . ILE A 1 188 ? -26.304 -7.200 12.892 1.00 92.12 188 ILE A CA 1
ATOM 1472 C C . ILE A 1 188 ? -25.209 -8.076 13.520 1.00 92.12 188 ILE A C 1
ATOM 1474 O O . ILE A 1 188 ? -25.105 -9.267 13.224 1.00 92.12 188 ILE A O 1
ATOM 1478 N N . GLY A 1 189 ? -24.386 -7.493 14.393 1.00 88.75 189 GLY A N 1
ATOM 1479 C CA . GLY A 1 189 ? -23.236 -8.138 15.016 1.00 88.75 189 GLY A CA 1
ATOM 1480 C C . GLY A 1 189 ? -21.931 -7.963 14.230 1.00 88.75 189 GLY A C 1
ATOM 1481 O O . GLY A 1 189 ? -21.903 -7.775 13.016 1.00 88.75 189 GLY A O 1
ATOM 1482 N N . ARG A 1 190 ? -20.801 -8.065 14.942 1.00 87.88 190 ARG A N 1
ATOM 1483 C CA . ARG A 1 190 ? -19.454 -7.781 14.402 1.00 87.88 190 ARG A CA 1
ATOM 1484 C C . ARG A 1 190 ? -18.904 -8.884 13.500 1.00 87.88 190 ARG A C 1
ATOM 1486 O O . ARG A 1 190 ? -18.292 -8.607 12.474 1.00 87.88 190 ARG A O 1
ATOM 1493 N N . LYS A 1 191 ? -19.125 -10.145 13.884 1.00 88.75 191 LYS A N 1
ATOM 1494 C CA . LYS A 1 191 ? -18.622 -11.326 13.166 1.00 88.75 191 LYS A CA 1
ATOM 1495 C C . LYS A 1 191 ? -19.059 -11.375 11.690 1.00 88.75 191 LYS A C 1
ATOM 1497 O O . LYS A 1 191 ? -18.175 -11.568 10.859 1.00 88.75 191 LYS A O 1
ATOM 1502 N N . PRO A 1 192 ? -20.350 -11.208 11.330 1.00 90.62 192 PRO A N 1
ATOM 1503 C CA . PRO A 1 192 ? -20.753 -11.265 9.927 1.00 90.62 192 PRO A CA 1
ATOM 1504 C C . PRO A 1 192 ? -20.135 -10.137 9.099 1.00 90.62 192 PRO A C 1
ATOM 1506 O O . PRO A 1 192 ? -19.715 -10.400 7.979 1.00 90.62 192 PRO A O 1
ATOM 1509 N N . ILE A 1 193 ? -19.994 -8.924 9.646 1.00 91.44 193 ILE A N 1
ATOM 1510 C CA . ILE A 1 193 ? -19.381 -7.800 8.918 1.00 91.44 193 ILE A CA 1
ATOM 1511 C C . ILE A 1 193 ? -17.912 -8.075 8.614 1.00 91.44 193 ILE A C 1
ATOM 1513 O O . ILE A 1 193 ? -17.507 -7.984 7.460 1.00 91.44 193 ILE A O 1
ATOM 1517 N N . ILE A 1 194 ? -17.135 -8.486 9.619 1.00 90.38 194 ILE A N 1
ATOM 1518 C CA . ILE A 1 194 ? -15.703 -8.763 9.442 1.00 90.38 194 ILE A CA 1
ATOM 1519 C C . ILE A 1 194 ? -15.488 -9.906 8.442 1.00 90.38 194 ILE A C 1
ATOM 1521 O O . ILE A 1 194 ? -14.660 -9.794 7.542 1.00 90.38 194 ILE A O 1
ATOM 1525 N N . LEU A 1 195 ? -16.254 -10.996 8.562 1.00 91.75 195 LEU A N 1
ATOM 1526 C CA . LEU A 1 195 ? -16.137 -12.129 7.641 1.00 91.75 195 LEU A CA 1
ATOM 1527 C C . LEU A 1 195 ? -16.577 -11.768 6.220 1.00 91.75 195 LEU A C 1
ATOM 1529 O O . LEU A 1 195 ? -15.939 -12.212 5.270 1.00 91.75 195 LEU A O 1
ATOM 1533 N N . THR A 1 196 ? -17.624 -10.953 6.068 1.00 92.62 196 THR A N 1
ATOM 1534 C CA . THR A 1 196 ? -18.090 -10.497 4.751 1.00 92.62 196 THR A CA 1
ATOM 1535 C C . THR A 1 196 ? -17.058 -9.585 4.098 1.00 92.62 196 THR A C 1
ATOM 1537 O O . THR A 1 196 ? -16.751 -9.795 2.932 1.00 92.62 196 THR A O 1
ATOM 1540 N N . GLY A 1 197 ? -16.460 -8.644 4.837 1.00 92.31 197 GLY A N 1
ATOM 1541 C CA . GLY A 1 197 ? -15.381 -7.790 4.326 1.00 92.31 197 GLY A CA 1
ATOM 1542 C C . GLY A 1 197 ? -14.170 -8.604 3.867 1.00 92.31 197 GLY A C 1
ATOM 1543 O O . GLY A 1 197 ? -13.721 -8.464 2.732 1.00 92.31 197 GLY A O 1
ATOM 1544 N N . CYS A 1 198 ? -13.705 -9.550 4.690 1.00 92.31 198 CYS A N 1
ATOM 1545 C CA . CYS A 1 198 ? -12.607 -10.447 4.316 1.00 92.31 198 CYS A CA 1
ATOM 1546 C C . CYS A 1 198 ? -12.947 -11.333 3.103 1.00 92.31 198 CYS A C 1
ATOM 1548 O O . CYS A 1 198 ? -12.096 -11.540 2.238 1.00 92.31 198 CYS A O 1
ATOM 1550 N N . LEU A 1 199 ? -14.174 -11.857 3.020 1.00 94.31 199 LEU A N 1
ATOM 1551 C CA . LEU A 1 199 ? -14.619 -12.673 1.888 1.00 94.31 199 LEU A CA 1
ATOM 1552 C C . LEU A 1 199 ? -14.715 -11.840 0.606 1.00 94.31 199 LEU A C 1
ATOM 1554 O O . LEU A 1 199 ? -14.223 -12.267 -0.436 1.00 94.31 199 LEU A O 1
ATOM 1558 N N . LEU A 1 200 ? -15.305 -10.646 0.680 1.00 95.19 200 LEU A N 1
ATOM 1559 C CA . LEU A 1 200 ? -15.368 -9.717 -0.443 1.00 95.19 200 LEU A CA 1
ATOM 1560 C C . LEU A 1 200 ? -13.964 -9.344 -0.903 1.00 95.19 200 LEU A C 1
ATOM 1562 O O . LEU A 1 200 ? -13.695 -9.429 -2.096 1.00 95.19 200 LEU A O 1
ATOM 1566 N N . ALA A 1 201 ? -13.045 -9.022 0.006 1.00 93.69 201 ALA A N 1
ATOM 1567 C CA . ALA A 1 201 ? -11.651 -8.759 -0.336 1.00 93.69 201 ALA A CA 1
ATOM 1568 C C . ALA A 1 201 ? -11.013 -9.951 -1.071 1.00 93.69 201 ALA A C 1
ATOM 1570 O O . ALA A 1 201 ? -10.483 -9.782 -2.167 1.00 93.69 201 ALA A O 1
ATOM 1571 N N . ALA A 1 202 ? -11.149 -11.169 -0.538 1.00 93.38 202 ALA A N 1
ATOM 1572 C CA . ALA A 1 202 ? -10.604 -12.375 -1.163 1.00 93.38 202 ALA A CA 1
ATOM 1573 C C . ALA A 1 202 ? -11.149 -12.616 -2.584 1.00 93.38 202 ALA A C 1
ATOM 1575 O O . ALA A 1 202 ? -10.395 -13.003 -3.475 1.00 93.38 202 ALA A O 1
ATOM 1576 N N . LEU A 1 203 ? -12.442 -12.363 -2.809 1.00 95.69 203 LEU A N 1
ATOM 1577 C CA . LEU A 1 203 ? -13.086 -12.558 -4.111 1.00 95.69 203 LEU A CA 1
ATOM 1578 C C . LEU A 1 203 ? -12.813 -11.414 -5.096 1.00 95.69 203 LEU A C 1
ATOM 1580 O O . LEU A 1 203 ? -12.758 -11.639 -6.304 1.00 95.69 203 LEU A O 1
ATOM 1584 N N . THR A 1 204 ? -12.666 -10.184 -4.601 1.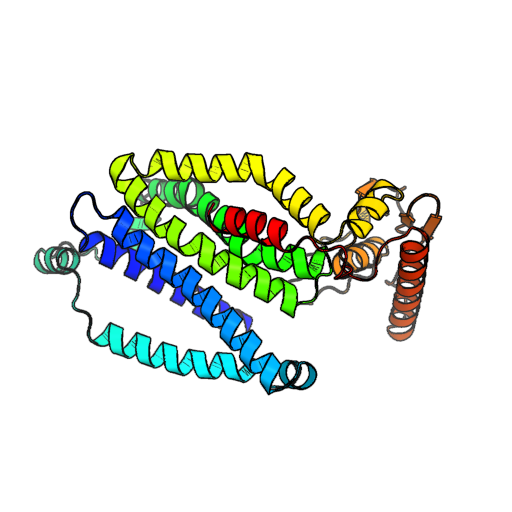00 95.94 204 THR A N 1
ATOM 1585 C CA . THR A 1 204 ? -12.652 -8.979 -5.444 1.00 95.94 204 THR A CA 1
ATOM 1586 C C . THR A 1 204 ? -11.278 -8.361 -5.643 1.00 95.94 204 THR A C 1
ATOM 1588 O O . THR A 1 204 ? -11.121 -7.575 -6.570 1.00 95.94 204 THR A O 1
ATOM 1591 N N . TYR A 1 205 ? -10.253 -8.732 -4.873 1.00 93.81 205 TYR A N 1
ATOM 1592 C CA . TYR A 1 205 ? -8.906 -8.186 -5.066 1.00 93.81 205 TYR A CA 1
ATOM 1593 C C . TYR A 1 205 ? -8.381 -8.404 -6.473 1.00 93.81 205 TYR A C 1
ATOM 1595 O O . TYR A 1 205 ? -7.997 -7.445 -7.135 1.00 93.81 205 TYR A O 1
ATOM 1603 N N . TYR A 1 206 ? -8.436 -9.632 -6.975 1.00 92.00 206 TYR A N 1
ATOM 1604 C CA . TYR A 1 206 ? -7.969 -9.904 -8.327 1.00 92.00 206 TYR A CA 1
ATOM 1605 C C . TYR A 1 206 ? -8.677 -9.042 -9.397 1.00 92.00 206 TYR A C 1
ATOM 1607 O O . TYR A 1 206 ? -7.983 -8.294 -10.092 1.00 92.00 206 TYR A O 1
ATOM 1615 N N . PRO A 1 207 ? -10.023 -9.044 -9.516 1.00 95.75 207 PRO A N 1
ATOM 1616 C CA . PRO A 1 207 ? -10.695 -8.233 -10.531 1.00 95.75 207 PRO A CA 1
ATOM 1617 C C . PRO A 1 207 ? -10.552 -6.722 -10.298 1.00 95.75 207 PRO A C 1
ATOM 1619 O O . PRO A 1 207 ? -10.472 -5.969 -11.265 1.00 95.75 207 PRO A O 1
ATOM 1622 N N . VAL A 1 208 ? -10.475 -6.251 -9.050 1.00 96.19 208 VAL A N 1
ATOM 1623 C CA . VAL A 1 208 ? -10.314 -4.818 -8.762 1.00 96.19 208 VAL A CA 1
ATOM 1624 C C . VAL A 1 208 ? -8.925 -4.324 -9.146 1.00 96.19 208 VAL A C 1
ATOM 1626 O O . VAL A 1 208 ? -8.823 -3.280 -9.784 1.00 96.19 208 VAL A O 1
ATOM 1629 N N . PHE A 1 209 ? -7.860 -5.070 -8.841 1.00 94.00 209 PHE A N 1
ATOM 1630 C CA . PHE A 1 209 ? -6.505 -4.703 -9.266 1.00 94.00 209 PHE A CA 1
ATOM 1631 C C . PHE A 1 209 ? -6.332 -4.797 -10.789 1.00 94.00 209 PHE A C 1
ATOM 1633 O O . PHE A 1 209 ? -5.656 -3.954 -11.378 1.00 94.00 209 PHE A O 1
ATOM 1640 N N . GLN A 1 210 ? -7.005 -5.743 -11.454 1.00 92.06 210 GLN A N 1
ATOM 1641 C CA . GLN A 1 210 ? -7.098 -5.749 -12.918 1.00 92.06 210 GLN A CA 1
ATOM 1642 C C . GLN A 1 210 ? -7.844 -4.526 -13.461 1.00 92.06 210 GLN A C 1
ATOM 1644 O O . GLN A 1 210 ? -7.410 -3.932 -14.447 1.00 92.06 210 GLN A O 1
ATOM 1649 N N . GLY A 1 211 ? -8.937 -4.128 -12.808 1.00 94.88 211 GLY A N 1
ATOM 1650 C CA . GLY A 1 211 ? -9.664 -2.903 -13.124 1.00 94.88 211 GLY A CA 1
ATOM 1651 C C . GLY A 1 211 ? -8.775 -1.670 -12.974 1.00 94.88 211 GLY A C 1
ATOM 1652 O O . GLY A 1 211 ? -8.693 -0.867 -13.899 1.00 94.88 211 GLY A O 1
ATOM 1653 N N . LEU A 1 212 ? -8.044 -1.553 -11.859 1.00 94.81 212 LEU A N 1
ATOM 1654 C CA . LEU A 1 212 ? -7.071 -0.479 -11.652 1.00 94.81 212 LEU A CA 1
ATOM 1655 C C . LEU A 1 212 ? -6.043 -0.455 -12.784 1.00 94.81 212 LEU A C 1
ATOM 1657 O O . LEU A 1 212 ? -5.825 0.602 -13.359 1.00 94.81 212 LEU A O 1
ATOM 1661 N N . ALA A 1 213 ? -5.468 -1.600 -13.160 1.00 91.75 213 ALA A N 1
ATOM 1662 C CA . ALA A 1 213 ? -4.522 -1.664 -14.273 1.00 91.75 213 ALA A CA 1
ATOM 1663 C C . ALA A 1 213 ? -5.140 -1.187 -15.594 1.00 91.75 213 ALA A C 1
ATOM 1665 O O . ALA A 1 213 ? -4.558 -0.350 -16.280 1.00 91.75 213 ALA A O 1
ATOM 1666 N N . TYR A 1 214 ? -6.346 -1.657 -15.917 1.00 92.50 214 TYR A N 1
ATOM 1667 C CA . TYR A 1 214 ? -7.037 -1.313 -17.156 1.00 92.50 214 TYR A CA 1
ATOM 1668 C C . TYR A 1 214 ? -7.405 0.174 -17.249 1.00 92.50 214 TYR A C 1
ATOM 1670 O O . TYR A 1 214 ? -7.188 0.795 -18.284 1.00 92.50 214 TYR A O 1
ATOM 1678 N N . PHE A 1 215 ? -7.947 0.758 -16.178 1.00 94.19 215 PHE A N 1
ATOM 1679 C CA . PHE A 1 215 ? -8.395 2.155 -16.175 1.00 94.19 215 PHE A CA 1
ATOM 1680 C C . PHE A 1 215 ? -7.270 3.161 -15.937 1.00 94.19 215 PHE A C 1
ATOM 1682 O O . PHE A 1 215 ? -7.432 4.337 -16.262 1.00 94.19 215 PHE A O 1
ATOM 1689 N N . ALA A 1 216 ? -6.157 2.721 -15.349 1.00 92.38 216 ALA A N 1
ATOM 1690 C CA . ALA A 1 216 ? -5.010 3.573 -15.081 1.00 92.38 216 ALA A CA 1
ATOM 1691 C C . ALA A 1 216 ? -3.995 3.553 -16.226 1.00 92.38 216 ALA A C 1
ATOM 1693 O O . ALA A 1 216 ? -3.420 4.588 -16.532 1.00 92.38 216 ALA A O 1
ATOM 1694 N N . ASN A 1 217 ? -3.758 2.401 -16.856 1.00 91.25 217 ASN A N 1
ATOM 1695 C CA . ASN A 1 217 ? -2.805 2.295 -17.955 1.00 91.25 217 ASN A CA 1
ATOM 1696 C C . ASN A 1 217 ? -3.248 1.219 -18.969 1.00 91.25 217 ASN A C 1
ATOM 1698 O O . ASN A 1 217 ? -2.706 0.108 -18.988 1.00 91.25 217 ASN A O 1
ATOM 1702 N N . PRO A 1 218 ? -4.252 1.518 -19.817 1.00 89.62 218 PRO A N 1
ATOM 1703 C CA . PRO A 1 218 ? -4.771 0.551 -20.783 1.00 89.62 218 PRO A CA 1
ATOM 1704 C C . PRO A 1 218 ? -3.715 0.124 -21.812 1.00 89.62 218 PRO A C 1
ATOM 1706 O O . PRO A 1 218 ? -3.689 -1.046 -22.194 1.00 89.62 218 PRO A O 1
ATOM 1709 N N . ALA A 1 219 ? -2.815 1.029 -22.211 1.00 86.69 219 ALA A N 1
ATOM 1710 C CA . ALA A 1 219 ? -1.703 0.729 -23.113 1.00 86.69 219 ALA A CA 1
ATOM 1711 C C . ALA A 1 219 ? -0.759 -0.332 -22.526 1.00 86.69 219 ALA A C 1
ATOM 1713 O O . ALA A 1 219 ? -0.421 -1.301 -23.205 1.00 86.69 219 ALA A O 1
ATOM 1714 N N . LEU A 1 220 ? -0.412 -0.223 -21.238 1.00 86.31 220 LEU A N 1
ATOM 1715 C CA . LEU A 1 220 ? 0.390 -1.232 -20.541 1.00 86.31 220 LEU A CA 1
ATOM 1716 C C . LEU A 1 220 ? -0.310 -2.596 -20.511 1.00 86.31 220 LEU A C 1
ATOM 1718 O O . LEU A 1 220 ? 0.323 -3.619 -20.766 1.00 86.31 220 LEU A O 1
ATOM 1722 N N . VAL A 1 221 ? -1.618 -2.624 -20.239 1.00 86.69 221 VAL A N 1
ATOM 1723 C CA . VAL A 1 221 ? -2.394 -3.876 -20.233 1.00 86.69 221 VAL A CA 1
ATOM 1724 C C . VAL A 1 221 ? -2.432 -4.515 -21.624 1.00 86.69 221 VAL A C 1
ATOM 1726 O O . VAL A 1 221 ? -2.331 -5.736 -21.739 1.00 86.69 221 VAL A O 1
ATOM 1729 N N . GLN A 1 222 ? -2.562 -3.719 -22.686 1.00 86.50 222 GLN A N 1
ATOM 1730 C CA . GLN A 1 222 ? -2.516 -4.220 -24.061 1.00 86.50 222 GLN A CA 1
ATOM 1731 C C . GLN A 1 222 ? -1.128 -4.761 -24.421 1.00 86.50 222 GLN A C 1
ATOM 1733 O O . GLN A 1 222 ? -1.035 -5.870 -24.945 1.00 86.50 222 GLN A O 1
ATOM 1738 N N . ALA A 1 223 ? -0.060 -4.042 -24.071 1.00 85.44 223 ALA A N 1
ATOM 1739 C CA . ALA A 1 223 ? 1.315 -4.481 -24.297 1.00 85.44 223 ALA A CA 1
ATOM 1740 C C . ALA A 1 223 ? 1.608 -5.817 -23.596 1.00 85.44 223 ALA A C 1
ATOM 1742 O O . ALA A 1 223 ? 2.096 -6.755 -24.221 1.00 85.44 223 ALA A O 1
ATOM 1743 N N . GLN A 1 224 ? 1.194 -5.958 -22.332 1.00 84.75 224 GLN A N 1
ATOM 1744 C CA . GLN A 1 224 ? 1.342 -7.202 -21.568 1.00 84.75 224 GLN A CA 1
ATOM 1745 C C . GLN A 1 224 ? 0.579 -8.390 -22.166 1.00 84.75 224 GLN A C 1
ATOM 1747 O O . GLN A 1 224 ? 1.027 -9.528 -22.038 1.00 84.75 224 GLN A O 1
ATOM 1752 N N . ARG A 1 225 ? -0.573 -8.146 -22.804 1.00 84.75 225 ARG A N 1
ATOM 1753 C CA . ARG A 1 225 ? -1.351 -9.194 -23.484 1.00 84.75 225 ARG A CA 1
ATOM 1754 C C . ARG A 1 225 ? -0.736 -9.595 -24.821 1.00 84.75 225 ARG A C 1
ATOM 1756 O O . ARG A 1 225 ? -0.745 -10.777 -25.146 1.00 84.75 225 ARG A O 1
ATOM 1763 N N . ASN A 1 226 ? -0.224 -8.627 -25.577 1.00 84.81 226 ASN A N 1
ATOM 1764 C CA . ASN A 1 226 ? 0.303 -8.853 -26.922 1.00 84.81 226 ASN A CA 1
ATOM 1765 C C . ASN A 1 226 ? 1.726 -9.427 -26.903 1.00 84.81 226 ASN A C 1
ATOM 1767 O O . ASN A 1 226 ? 2.058 -10.261 -27.740 1.00 84.81 226 ASN A O 1
ATOM 1771 N N . ALA A 1 227 ? 2.556 -8.999 -25.952 1.00 84.75 227 ALA A N 1
ATOM 1772 C CA . ALA A 1 227 ? 3.966 -9.362 -25.870 1.00 84.75 227 ALA A CA 1
ATOM 1773 C C . ALA A 1 227 ? 4.368 -9.692 -24.422 1.00 84.75 227 ALA A C 1
ATOM 1775 O O . ALA A 1 227 ? 5.128 -8.944 -23.808 1.00 84.75 227 ALA A O 1
ATOM 1776 N N . PRO A 1 228 ? 3.870 -10.802 -23.845 1.00 83.38 228 PRO A N 1
ATOM 1777 C CA . PRO A 1 228 ? 4.119 -11.133 -22.448 1.00 83.38 228 PRO A CA 1
ATOM 1778 C C . PRO A 1 228 ? 5.616 -11.307 -22.170 1.00 83.38 228 PRO A C 1
ATOM 1780 O O . PRO A 1 228 ? 6.315 -12.058 -22.855 1.00 83.38 228 PRO A O 1
ATOM 1783 N N . VAL A 1 229 ? 6.095 -10.648 -21.115 1.00 84.25 229 VAL A N 1
ATOM 1784 C CA . VAL A 1 229 ? 7.489 -10.753 -20.679 1.00 84.25 229 VAL A CA 1
ATOM 1785 C C . VAL A 1 229 ? 7.674 -12.065 -19.921 1.00 84.25 229 VAL A C 1
ATOM 1787 O O . VAL A 1 229 ? 6.966 -12.363 -18.957 1.00 84.25 229 VAL A O 1
ATOM 1790 N N . THR A 1 230 ? 8.640 -12.865 -20.350 1.00 85.44 230 THR A N 1
ATOM 1791 C CA . THR A 1 230 ? 8.997 -14.132 -19.714 1.00 85.44 230 THR A CA 1
ATOM 1792 C C . THR A 1 230 ? 10.462 -14.102 -19.319 1.00 85.44 230 THR A C 1
ATOM 1794 O O . THR A 1 230 ? 11.332 -13.879 -20.153 1.00 85.44 230 THR A O 1
ATOM 1797 N N . VAL A 1 231 ? 10.742 -14.347 -18.046 1.00 84.12 231 VAL A N 1
ATOM 1798 C CA . VAL A 1 231 ? 12.100 -14.450 -17.518 1.00 84.12 231 VAL A CA 1
ATOM 1799 C C . VAL A 1 231 ? 12.449 -15.929 -17.406 1.00 84.12 231 VAL A C 1
ATOM 1801 O O . VAL A 1 231 ? 11.832 -16.670 -16.638 1.00 84.12 231 VAL A O 1
ATOM 1804 N N . ILE A 1 232 ? 13.417 -16.361 -18.207 1.00 85.12 232 ILE A N 1
ATOM 1805 C CA . ILE A 1 232 ? 13.937 -17.724 -18.237 1.00 85.12 232 ILE A CA 1
ATOM 1806 C C . ILE A 1 232 ? 15.199 -17.744 -17.382 1.00 85.12 232 ILE A C 1
ATOM 1808 O O . ILE A 1 232 ? 16.197 -17.115 -17.723 1.00 85.12 232 ILE A O 1
ATOM 1812 N N . THR A 1 233 ? 15.156 -18.442 -16.253 1.00 82.69 233 THR A N 1
ATOM 1813 C CA . THR A 1 233 ? 16.275 -18.487 -15.298 1.00 82.69 233 THR A CA 1
ATOM 1814 C C . THR A 1 233 ? 16.505 -19.901 -14.804 1.00 82.69 233 THR A C 1
ATOM 1816 O O . THR A 1 233 ? 15.534 -20.634 -14.594 1.00 82.69 233 THR A O 1
ATOM 1819 N N . ASP A 1 234 ? 17.761 -20.256 -14.541 1.00 80.25 234 ASP A N 1
ATOM 1820 C CA . ASP A 1 234 ? 18.090 -21.419 -13.721 1.00 80.25 234 ASP A CA 1
ATOM 1821 C C . ASP A 1 234 ? 17.703 -21.131 -12.253 1.00 80.25 234 ASP A C 1
ATOM 1823 O O . ASP A 1 234 ? 18.261 -20.223 -11.635 1.00 80.25 234 ASP A O 1
ATOM 1827 N N . PRO A 1 235 ? 16.744 -21.863 -11.655 1.00 72.75 235 PRO A N 1
ATOM 1828 C CA . PRO A 1 235 ? 16.340 -21.636 -10.270 1.00 72.75 235 PRO A CA 1
ATOM 1829 C C . PRO A 1 235 ? 17.485 -21.791 -9.262 1.00 72.75 235 PRO A C 1
ATOM 1831 O O . PRO A 1 235 ? 17.403 -21.208 -8.185 1.00 72.75 235 PRO A O 1
ATOM 1834 N N . ALA A 1 236 ? 18.526 -22.566 -9.593 1.00 72.31 236 ALA A N 1
ATOM 1835 C CA . ALA A 1 236 ? 19.676 -22.792 -8.721 1.00 72.31 236 ALA A CA 1
ATOM 1836 C C . ALA A 1 236 ? 20.645 -21.597 -8.673 1.00 72.31 236 ALA A C 1
ATOM 1838 O O . ALA A 1 236 ? 21.390 -21.468 -7.702 1.00 72.31 236 ALA A O 1
ATOM 1839 N N . SER A 1 237 ? 20.625 -20.716 -9.681 1.00 69.44 237 SER A N 1
ATOM 1840 C CA . SER A 1 237 ? 21.465 -19.510 -9.734 1.00 69.44 237 SER A CA 1
ATOM 1841 C C . SER A 1 237 ? 20.774 -18.256 -9.185 1.00 69.44 237 SER A C 1
ATOM 1843 O O . SER A 1 237 ? 21.421 -17.224 -9.014 1.00 69.44 237 SER A O 1
ATOM 1845 N N . CYS A 1 238 ? 19.476 -18.332 -8.872 1.00 72.00 238 CYS A N 1
ATOM 1846 C CA . CYS A 1 238 ? 18.705 -17.222 -8.318 1.00 72.00 238 CYS A CA 1
ATOM 1847 C C . CYS A 1 238 ? 18.830 -17.152 -6.793 1.00 72.00 238 CYS A C 1
ATOM 1849 O O . CYS A 1 238 ? 18.446 -18.090 -6.089 1.00 72.00 238 CYS A O 1
ATOM 1851 N N . SER A 1 239 ? 19.273 -16.013 -6.263 1.00 73.38 239 SER A N 1
ATOM 1852 C CA . SER A 1 239 ? 19.261 -15.780 -4.822 1.00 73.38 239 SER A CA 1
ATOM 1853 C C . SER A 1 239 ? 17.906 -15.241 -4.352 1.00 73.38 239 SER A C 1
ATOM 1855 O O . SER A 1 239 ? 17.083 -14.721 -5.113 1.00 73.38 239 SER A O 1
ATOM 1857 N N . PHE A 1 240 ? 17.635 -15.387 -3.056 1.00 70.50 240 PHE A N 1
ATOM 1858 C CA . PHE A 1 240 ? 16.467 -14.768 -2.443 1.00 70.50 240 PHE A CA 1
ATOM 1859 C C . PHE A 1 240 ? 16.689 -13.251 -2.360 1.00 70.50 240 PHE A C 1
ATOM 1861 O O . PHE A 1 240 ? 17.532 -12.785 -1.598 1.00 70.50 240 PHE A O 1
ATOM 1868 N N . GLN A 1 241 ? 15.920 -12.469 -3.126 1.00 66.38 241 GLN A N 1
ATOM 1869 C CA . GLN A 1 241 ? 16.136 -11.020 -3.295 1.00 66.38 241 GLN A CA 1
ATOM 1870 C C . GLN A 1 241 ? 15.827 -10.149 -2.059 1.00 66.38 241 GLN A C 1
ATOM 1872 O O . GLN A 1 241 ? 15.877 -8.920 -2.122 1.00 66.38 241 GLN A O 1
ATOM 1877 N N . PHE A 1 242 ? 15.507 -10.750 -0.914 1.00 62.97 242 PHE A N 1
ATOM 1878 C CA . PHE A 1 242 ? 15.214 -10.017 0.312 1.00 62.97 242 PHE A CA 1
ATOM 1879 C C . PHE A 1 242 ? 16.505 -9.545 0.990 1.00 62.97 242 PHE A C 1
ATOM 1881 O O . PHE A 1 242 ? 17.167 -10.295 1.704 1.00 62.97 242 PHE A O 1
ATOM 1888 N N . ASN A 1 243 ? 16.849 -8.273 0.791 1.00 63.19 243 ASN A N 1
ATOM 1889 C CA . ASN A 1 243 ? 18.034 -7.652 1.381 1.00 63.19 243 ASN A CA 1
ATOM 1890 C C . ASN A 1 243 ? 17.665 -6.386 2.182 1.00 63.19 243 ASN A C 1
ATOM 1892 O O . ASN A 1 243 ? 17.890 -5.266 1.720 1.00 63.19 243 ASN A O 1
ATOM 1896 N N . PRO A 1 244 ? 17.093 -6.530 3.392 1.00 53.25 244 PRO A N 1
ATOM 1897 C CA . PRO A 1 244 ? 16.611 -5.396 4.185 1.00 53.25 244 PRO A CA 1
ATOM 1898 C C . PRO A 1 244 ? 17.730 -4.499 4.745 1.00 53.25 244 PRO A C 1
ATOM 1900 O O . PRO A 1 244 ? 17.447 -3.390 5.195 1.00 53.25 244 PRO A O 1
ATOM 1903 N N . VAL A 1 245 ? 18.988 -4.963 4.739 1.00 57.25 245 VAL A N 1
ATOM 1904 C CA . VAL A 1 245 ? 20.153 -4.257 5.317 1.00 57.25 245 VAL A CA 1
ATOM 1905 C C . VAL A 1 245 ? 21.140 -3.780 4.238 1.00 57.25 245 VAL A C 1
ATOM 1907 O O . VAL A 1 245 ? 22.115 -3.104 4.547 1.00 57.25 245 VAL A O 1
ATOM 1910 N N . GLY A 1 246 ? 20.889 -4.083 2.960 1.00 59.41 246 GLY A N 1
ATOM 1911 C CA . GLY A 1 246 ? 21.768 -3.693 1.853 1.00 59.41 246 GLY A CA 1
ATOM 1912 C C . GLY A 1 246 ? 23.108 -4.442 1.812 1.00 59.41 246 GLY A C 1
ATOM 1913 O O . GLY A 1 246 ? 24.030 -3.985 1.147 1.00 59.41 246 GLY A O 1
ATOM 1914 N N . SER A 1 247 ? 23.237 -5.580 2.502 1.00 58.50 247 SER A N 1
ATOM 1915 C CA . SER A 1 247 ? 24.501 -6.316 2.657 1.00 58.50 247 SER A CA 1
ATOM 1916 C C . SER A 1 247 ? 24.843 -7.249 1.492 1.00 58.50 247 SER A C 1
ATOM 1918 O O . SER A 1 247 ? 26.003 -7.618 1.336 1.00 58.50 247 SER A O 1
ATOM 1920 N N . HIS A 1 248 ? 23.861 -7.636 0.674 1.00 59.31 248 HIS A N 1
ATOM 1921 C CA . HIS A 1 248 ? 24.060 -8.512 -0.483 1.00 59.31 248 HIS A CA 1
ATOM 1922 C C . HIS A 1 248 ? 24.144 -7.728 -1.798 1.00 59.31 248 HIS A C 1
ATOM 1924 O O . HIS A 1 248 ? 23.223 -6.994 -2.161 1.00 59.31 248 HIS A O 1
ATOM 1930 N N . THR A 1 249 ? 25.237 -7.921 -2.535 1.00 63.19 249 THR A N 1
ATOM 1931 C CA . THR A 1 249 ? 25.364 -7.508 -3.935 1.00 63.19 249 THR A CA 1
ATOM 1932 C C . THR A 1 249 ? 24.853 -8.627 -4.831 1.00 63.19 249 THR A C 1
ATOM 1934 O O . THR A 1 249 ? 25.439 -9.705 -4.881 1.00 63.19 249 THR A O 1
ATOM 1937 N N . PHE A 1 250 ? 23.753 -8.364 -5.526 1.00 70.06 250 PHE A N 1
ATOM 1938 C CA . PHE A 1 250 ? 23.143 -9.272 -6.489 1.00 70.06 250 PHE A CA 1
ATOM 1939 C C . PHE A 1 250 ? 23.963 -9.291 -7.783 1.00 70.06 250 PHE A C 1
ATOM 1941 O O . PHE A 1 250 ? 23.844 -8.387 -8.607 1.00 70.06 250 PHE A O 1
ATOM 1948 N N . THR A 1 251 ? 24.847 -10.279 -7.919 1.00 71.38 251 THR A N 1
ATOM 1949 C CA . THR A 1 251 ? 25.807 -10.374 -9.031 1.00 71.38 251 THR A CA 1
ATOM 1950 C C . THR A 1 251 ? 25.499 -11.492 -10.022 1.00 71.38 251 THR A C 1
ATOM 1952 O O . THR A 1 251 ? 26.134 -11.525 -11.071 1.00 71.38 251 THR A O 1
ATOM 1955 N N . SER A 1 252 ? 24.551 -12.385 -9.728 1.00 80.50 252 SER A N 1
ATOM 1956 C CA . SER A 1 252 ? 24.136 -13.422 -10.679 1.00 80.50 252 SER A CA 1
ATOM 1957 C C . SER A 1 252 ? 23.283 -12.828 -11.800 1.00 80.50 252 SER A C 1
ATOM 1959 O O . SER A 1 252 ? 22.534 -11.868 -11.579 1.00 80.50 252 SER A O 1
ATOM 1961 N N . SER A 1 253 ? 23.333 -13.429 -12.991 1.00 79.06 253 SER A N 1
ATOM 1962 C CA . SER A 1 253 ? 22.476 -13.011 -14.110 1.00 79.06 253 SER A CA 1
ATOM 1963 C C . SER A 1 253 ? 20.985 -13.048 -13.751 1.00 79.06 253 SER A C 1
ATOM 1965 O O . SER A 1 253 ? 20.242 -12.124 -14.095 1.00 79.06 253 SER A O 1
ATOM 1967 N N . CYS A 1 254 ? 20.544 -14.054 -12.982 1.00 79.75 254 CYS A N 1
ATOM 1968 C CA . CYS A 1 254 ? 19.164 -14.143 -12.505 1.00 79.75 254 CYS A CA 1
ATOM 1969 C C . CYS A 1 254 ? 18.781 -12.957 -11.613 1.00 79.75 254 CYS A C 1
ATOM 1971 O O . CYS A 1 254 ? 17.710 -12.366 -11.791 1.00 79.75 254 CYS A O 1
ATOM 1973 N N . ASP A 1 255 ? 19.640 -12.587 -10.663 1.00 79.19 255 ASP A N 1
ATOM 1974 C CA . ASP A 1 255 ? 19.306 -11.532 -9.713 1.00 79.19 255 ASP A CA 1
ATOM 1975 C C . ASP A 1 255 ? 19.318 -10.148 -10.368 1.00 79.19 255 ASP A C 1
ATOM 1977 O O . ASP A 1 255 ? 18.464 -9.309 -10.063 1.00 79.19 255 ASP A O 1
ATOM 1981 N N . ILE A 1 256 ? 20.237 -9.917 -11.310 1.00 81.00 256 ILE A N 1
ATOM 1982 C CA . ILE A 1 256 ? 20.312 -8.679 -12.096 1.00 81.00 256 ILE A CA 1
ATOM 1983 C C . ILE A 1 256 ? 19.037 -8.508 -12.928 1.00 81.00 256 ILE A C 1
ATOM 1985 O O . ILE A 1 256 ? 18.383 -7.468 -12.847 1.00 81.00 256 ILE A O 1
ATOM 1989 N N . VAL A 1 257 ? 18.622 -9.547 -13.659 1.00 80.62 257 VAL A N 1
ATOM 1990 C CA . VAL A 1 257 ? 17.405 -9.505 -14.482 1.00 80.62 257 VAL A CA 1
ATOM 1991 C C . VAL A 1 257 ? 16.155 -9.316 -13.619 1.00 80.62 257 VAL A C 1
ATOM 1993 O O . VAL A 1 257 ? 15.341 -8.434 -13.893 1.00 80.62 257 VAL A O 1
ATOM 1996 N N . LYS A 1 258 ? 15.997 -10.084 -12.535 1.00 79.06 258 LYS A N 1
ATOM 1997 C CA . LYS A 1 258 ? 14.818 -9.970 -11.659 1.00 79.06 258 LYS A CA 1
ATOM 1998 C C . LYS A 1 258 ? 14.755 -8.637 -10.917 1.00 79.06 258 LYS A C 1
ATOM 2000 O O . LYS A 1 258 ? 13.671 -8.070 -10.793 1.00 79.06 258 LYS A O 1
ATOM 2005 N N . SER A 1 259 ? 15.896 -8.106 -10.471 1.00 76.31 259 SER A N 1
ATOM 2006 C CA . SER A 1 259 ? 15.945 -6.786 -9.826 1.00 76.31 259 SER A CA 1
ATOM 2007 C C . SER A 1 259 ? 15.634 -5.659 -10.815 1.00 76.31 259 SER A C 1
ATOM 2009 O O . SER A 1 259 ? 14.945 -4.698 -10.460 1.00 76.31 259 SER A O 1
ATOM 2011 N N . TYR A 1 260 ? 16.051 -5.792 -12.079 1.00 76.06 260 TYR A N 1
ATOM 2012 C CA . TYR A 1 260 ? 15.646 -4.874 -13.138 1.00 76.06 260 TYR A CA 1
ATOM 2013 C C . TYR A 1 260 ? 14.130 -4.906 -13.365 1.00 76.06 260 TYR A C 1
ATOM 2015 O O . TYR A 1 260 ? 13.491 -3.858 -13.288 1.00 76.06 260 TYR A O 1
ATOM 2023 N N . MET A 1 261 ? 13.546 -6.094 -13.550 1.00 76.06 261 MET A N 1
ATOM 2024 C CA . MET A 1 261 ? 12.100 -6.236 -13.760 1.00 76.06 261 MET A CA 1
ATOM 2025 C C . MET A 1 261 ? 11.291 -5.672 -12.591 1.00 76.06 261 MET A C 1
ATOM 2027 O O . MET A 1 261 ? 10.316 -4.953 -12.802 1.00 76.06 261 MET A O 1
ATOM 2031 N N . ALA A 1 262 ? 11.733 -5.930 -11.356 1.00 70.38 262 ALA A N 1
ATOM 2032 C CA . ALA A 1 262 ? 11.110 -5.383 -10.156 1.00 70.38 262 ALA A CA 1
ATOM 2033 C C . ALA A 1 262 ? 11.215 -3.848 -10.081 1.00 70.38 262 ALA A C 1
ATOM 2035 O O . ALA A 1 262 ? 10.248 -3.189 -9.709 1.00 70.38 262 ALA A O 1
ATOM 2036 N N . SER A 1 263 ? 12.364 -3.269 -10.451 1.00 66.62 263 SER A N 1
ATOM 2037 C CA . SER A 1 263 ? 12.580 -1.812 -10.404 1.00 66.62 263 SER A CA 1
ATOM 2038 C C . SER A 1 263 ? 11.849 -1.030 -11.496 1.00 66.62 263 SER A C 1
ATOM 2040 O O . SER A 1 263 ? 11.585 0.150 -11.297 1.00 66.62 263 SER A O 1
ATOM 2042 N N . HIS A 1 264 ? 11.499 -1.678 -12.610 1.00 68.31 264 HIS A N 1
ATOM 2043 C CA . HIS A 1 264 ? 10.739 -1.072 -13.712 1.00 68.31 264 HIS A CA 1
ATOM 2044 C C . HIS A 1 264 ? 9.286 -1.553 -13.745 1.00 68.31 264 HIS A C 1
ATOM 2046 O O . HIS A 1 264 ? 8.570 -1.285 -14.704 1.00 68.31 264 HIS A O 1
ATOM 2052 N N . ALA A 1 265 ? 8.847 -2.256 -12.691 1.00 64.75 265 ALA A N 1
ATOM 2053 C CA . ALA A 1 265 ? 7.461 -2.675 -12.503 1.00 64.75 265 ALA A CA 1
ATOM 2054 C C . ALA A 1 265 ? 6.870 -3.523 -13.646 1.00 64.75 265 ALA A C 1
ATOM 2056 O O . ALA A 1 265 ? 5.654 -3.629 -13.825 1.00 64.75 265 ALA A O 1
ATOM 2057 N N . VAL A 1 266 ? 7.736 -4.188 -14.404 1.00 72.50 266 VAL A N 1
ATOM 2058 C CA . VAL A 1 266 ? 7.330 -5.042 -15.513 1.00 72.50 266 VAL A CA 1
ATOM 2059 C C . VAL A 1 266 ? 6.801 -6.348 -14.937 1.00 72.50 266 VAL A C 1
ATOM 2061 O O . VAL A 1 266 ? 7.507 -7.050 -14.218 1.00 72.50 266 VAL A O 1
ATOM 2064 N N . SER A 1 267 ? 5.549 -6.687 -15.239 1.00 72.50 267 SER A N 1
ATOM 2065 C CA . SER A 1 267 ? 4.992 -7.998 -14.891 1.00 72.50 267 SER A CA 1
ATOM 2066 C C . SER A 1 267 ? 5.599 -9.069 -15.794 1.00 72.50 267 SER A C 1
ATOM 2068 O O . SER A 1 267 ? 5.574 -8.919 -17.015 1.00 72.50 267 SER A O 1
ATOM 2070 N N . TYR A 1 268 ? 6.132 -10.143 -15.206 1.00 78.50 268 TYR A N 1
ATOM 2071 C CA . TYR A 1 268 ? 6.786 -11.222 -15.945 1.00 78.50 268 TYR A CA 1
ATOM 2072 C C . TYR A 1 268 ? 6.407 -12.612 -15.431 1.00 78.50 268 TYR A C 1
ATOM 2074 O O . TYR A 1 268 ? 6.149 -12.812 -14.243 1.00 78.50 268 TYR A O 1
ATOM 2082 N N . ASN A 1 269 ? 6.439 -13.592 -16.333 1.00 80.94 269 ASN A N 1
ATOM 2083 C CA . ASN A 1 269 ? 6.311 -15.007 -15.995 1.00 80.94 269 ASN A CA 1
ATOM 2084 C C . ASN A 1 269 ? 7.693 -15.635 -15.816 1.00 80.94 269 ASN A C 1
ATOM 2086 O O . ASN A 1 269 ? 8.579 -15.435 -16.642 1.00 80.94 269 ASN A O 1
ATOM 2090 N N . ASN A 1 270 ? 7.883 -16.419 -14.755 1.00 82.38 270 ASN A N 1
ATOM 2091 C CA . ASN A 1 270 ? 9.120 -17.174 -14.560 1.00 82.38 270 ASN A CA 1
ATOM 2092 C C . ASN A 1 270 ? 9.022 -18.527 -15.269 1.00 82.38 270 ASN A C 1
ATOM 2094 O O . ASN A 1 270 ? 8.129 -19.318 -14.967 1.00 82.38 270 ASN A O 1
ATOM 2098 N N . VAL A 1 271 ? 9.971 -18.818 -16.155 1.00 85.12 271 VAL A N 1
ATOM 2099 C CA . VAL A 1 271 ? 10.121 -20.124 -16.806 1.00 85.12 271 VAL A CA 1
ATOM 2100 C C . VAL A 1 271 ? 11.462 -20.726 -16.398 1.00 85.12 271 VAL A C 1
ATOM 2102 O O . VAL A 1 271 ? 12.472 -20.031 -16.295 1.00 85.12 271 VAL A O 1
ATOM 2105 N N . LYS A 1 272 ? 11.471 -22.031 -16.114 1.00 83.19 272 LYS A N 1
ATOM 2106 C CA . LYS A 1 272 ? 12.702 -22.740 -15.752 1.00 83.19 272 LYS A CA 1
ATOM 2107 C C . LYS A 1 272 ? 13.601 -22.846 -16.983 1.00 83.19 272 LYS A C 1
ATOM 2109 O O . LYS A 1 272 ? 13.190 -23.428 -17.984 1.00 83.19 272 LYS A O 1
ATOM 2114 N N . GLY A 1 273 ? 14.793 -22.265 -16.889 1.00 79.56 273 GLY A N 1
ATOM 2115 C CA . GLY A 1 273 ? 15.849 -22.386 -17.889 1.00 79.56 273 GLY A CA 1
ATOM 2116 C C . GLY A 1 273 ? 16.664 -23.666 -17.732 1.00 79.56 273 GLY A C 1
ATOM 2117 O O . GLY A 1 273 ? 16.447 -24.458 -16.811 1.00 79.56 273 GLY A O 1
ATOM 2118 N N . THR A 1 274 ? 17.616 -23.854 -18.640 1.00 80.44 274 THR A N 1
ATOM 2119 C CA . THR A 1 274 ? 18.571 -24.967 -18.580 1.00 80.44 274 THR A CA 1
ATOM 2120 C C . THR A 1 274 ? 19.573 -24.726 -17.440 1.00 80.44 274 THR A C 1
ATOM 2122 O O . THR A 1 274 ? 19.969 -23.575 -17.240 1.00 80.44 274 THR A O 1
ATOM 2125 N N . PRO A 1 275 ? 20.012 -25.759 -16.693 1.00 76.19 275 PRO A N 1
ATOM 2126 C CA . PRO A 1 275 ? 21.012 -25.585 -15.641 1.00 76.19 275 PRO A CA 1
ATOM 2127 C C . PRO A 1 275 ? 22.293 -24.914 -16.158 1.00 76.19 275 PRO A C 1
ATOM 2129 O O . PRO A 1 275 ? 22.843 -25.340 -17.174 1.00 76.19 275 PRO A O 1
ATOM 2132 N N . GLY A 1 276 ? 22.761 -23.870 -15.471 1.00 69.56 276 GLY A N 1
ATOM 2133 C CA . GLY A 1 276 ? 23.957 -23.102 -15.847 1.00 69.56 276 GLY A CA 1
ATOM 2134 C C . GLY A 1 276 ? 23.778 -22.102 -16.999 1.00 69.56 276 GLY A C 1
ATOM 2135 O O . GLY A 1 276 ? 24.756 -21.483 -17.415 1.00 69.56 276 GLY A O 1
ATOM 2136 N N . GLN A 1 277 ? 22.561 -21.924 -17.520 1.00 79.31 277 GLN A N 1
ATOM 2137 C CA . GLN A 1 277 ? 22.265 -20.910 -18.533 1.00 79.31 277 GLN A CA 1
ATOM 2138 C C . GLN A 1 277 ? 22.183 -19.511 -17.900 1.00 79.31 277 GLN A C 1
ATOM 2140 O O . GLN A 1 277 ? 21.582 -19.341 -16.835 1.00 79.31 277 GLN A O 1
ATOM 2145 N N . VAL A 1 278 ? 22.739 -18.502 -18.580 1.00 82.94 278 VAL A N 1
ATOM 2146 C CA . VAL A 1 278 ? 22.529 -17.094 -18.211 1.00 82.94 278 VAL A CA 1
ATOM 2147 C C . VAL A 1 278 ? 21.042 -16.747 -18.277 1.00 82.94 278 VAL A C 1
ATOM 2149 O O . VAL A 1 278 ? 20.313 -17.248 -19.135 1.00 82.94 278 VAL A O 1
ATOM 2152 N N . ALA A 1 279 ? 20.572 -15.912 -17.354 1.00 83.75 279 ALA A N 1
ATOM 2153 C CA . ALA A 1 279 ? 19.175 -15.495 -17.336 1.00 83.75 279 ALA A CA 1
ATOM 2154 C C . ALA A 1 279 ? 18.790 -14.812 -18.654 1.00 83.75 279 ALA A C 1
ATOM 2156 O O . ALA A 1 279 ? 19.488 -13.906 -19.090 1.00 83.75 279 ALA A O 1
ATOM 2157 N N . GLN A 1 280 ? 17.669 -15.203 -19.255 1.00 86.81 280 GLN A N 1
ATOM 2158 C CA . GLN A 1 280 ? 17.159 -14.588 -20.481 1.00 86.81 280 GLN A CA 1
ATOM 2159 C C . GLN A 1 280 ? 15.821 -13.907 -20.223 1.00 86.81 280 GLN A C 1
ATOM 2161 O O . 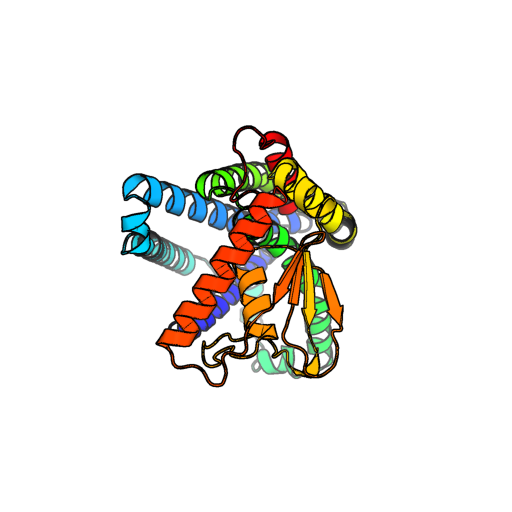GLN A 1 280 ? 14.972 -14.424 -19.494 1.00 86.81 280 GLN A O 1
ATOM 2166 N N . VAL A 1 281 ? 15.604 -12.766 -20.865 1.00 86.75 281 VAL A N 1
ATOM 2167 C CA . VAL A 1 281 ? 14.315 -12.080 -20.902 1.00 86.75 281 VAL A CA 1
ATOM 2168 C C . VAL A 1 281 ? 13.743 -12.223 -22.299 1.00 86.75 281 VAL A C 1
ATOM 2170 O O . VAL A 1 281 ? 14.312 -11.725 -23.262 1.00 86.75 281 VAL A O 1
ATOM 2173 N N . ARG A 1 282 ? 12.593 -12.874 -22.413 1.00 87.25 282 ARG A N 1
ATOM 2174 C CA . ARG A 1 282 ? 11.818 -12.933 -23.647 1.00 87.25 282 ARG A CA 1
ATOM 2175 C C . ARG A 1 282 ? 10.695 -11.908 -23.602 1.00 87.25 282 ARG A C 1
ATOM 2177 O O . ARG A 1 282 ? 9.922 -11.906 -22.648 1.00 87.25 282 ARG A O 1
ATOM 2184 N N . ILE A 1 283 ? 10.593 -11.074 -24.629 1.00 85.81 283 ILE A N 1
ATOM 2185 C CA . ILE A 1 283 ? 9.529 -10.083 -24.815 1.00 85.81 283 ILE A CA 1
ATOM 2186 C C . ILE A 1 283 ? 8.942 -10.335 -26.200 1.00 85.81 283 ILE A C 1
ATOM 2188 O O . ILE A 1 283 ? 9.599 -10.067 -27.203 1.00 85.81 283 ILE A O 1
ATOM 2192 N N . GLY A 1 284 ? 7.747 -10.927 -26.261 1.00 82.62 284 GLY A N 1
ATOM 2193 C CA . GLY A 1 284 ? 7.215 -11.445 -27.524 1.00 82.62 284 GLY A CA 1
ATOM 2194 C C . GLY A 1 284 ? 8.167 -12.480 -28.140 1.00 82.62 284 GLY A C 1
ATOM 2195 O O . GLY A 1 284 ? 8.428 -13.519 -27.530 1.00 82.62 284 GLY A O 1
ATOM 2196 N N . ASP A 1 285 ? 8.711 -12.162 -29.315 1.00 83.38 285 ASP A N 1
ATOM 2197 C CA . ASP A 1 285 ? 9.639 -13.019 -30.066 1.00 83.38 285 ASP A CA 1
ATOM 2198 C C . ASP A 1 285 ? 11.120 -12.671 -29.831 1.00 83.38 285 ASP A C 1
ATOM 2200 O O . ASP A 1 285 ? 12.001 -13.474 -30.144 1.00 83.38 285 ASP A O 1
ATOM 2204 N N . HIS A 1 286 ? 11.417 -11.504 -29.251 1.00 86.69 286 HIS A N 1
ATOM 2205 C CA . HIS A 1 286 ? 12.788 -11.101 -28.942 1.00 86.69 286 HIS A CA 1
ATOM 2206 C C . HIS A 1 286 ? 13.266 -11.717 -27.625 1.00 86.69 286 HIS A C 1
ATOM 2208 O O . HIS A 1 286 ? 12.554 -11.711 -26.618 1.00 86.69 286 HIS A O 1
ATOM 2214 N N . VAL A 1 287 ? 14.498 -12.229 -27.627 1.00 88.50 287 VAL A N 1
ATOM 2215 C CA . VAL A 1 287 ? 15.186 -12.765 -26.447 1.00 88.50 287 VAL A CA 1
ATOM 2216 C C . VAL A 1 287 ? 16.419 -11.915 -26.181 1.00 88.50 287 VAL A C 1
ATOM 2218 O O . VAL A 1 287 ? 17.225 -11.709 -27.082 1.00 88.50 287 VAL A O 1
ATOM 2221 N N . ILE A 1 288 ? 16.542 -11.435 -24.948 1.00 88.12 288 ILE A N 1
ATOM 2222 C CA . ILE A 1 288 ? 17.659 -10.631 -24.460 1.00 88.12 288 ILE A CA 1
ATOM 2223 C C . ILE A 1 288 ? 18.391 -11.448 -23.405 1.00 88.12 288 ILE A C 1
ATOM 2225 O O . ILE A 1 288 ? 17.782 -11.910 -22.434 1.00 88.12 288 ILE A O 1
ATOM 2229 N N . ASP A 1 289 ? 19.693 -11.618 -23.593 1.00 87.81 289 ASP A N 1
ATOM 2230 C CA . ASP A 1 289 ? 20.546 -12.323 -22.648 1.00 87.81 289 ASP A CA 1
ATOM 2231 C C . ASP A 1 289 ? 20.977 -11.383 -21.515 1.00 87.81 289 ASP A C 1
ATOM 2233 O O . ASP A 1 289 ? 21.446 -10.266 -21.727 1.00 87.81 289 ASP A O 1
ATOM 2237 N N . GLY A 1 290 ? 20.818 -11.842 -20.279 1.00 85.00 290 GLY A N 1
ATOM 2238 C CA . GLY A 1 290 ? 21.449 -11.237 -19.116 1.00 85.00 290 GLY A CA 1
ATOM 2239 C C . GLY A 1 290 ? 22.949 -11.531 -19.087 1.00 85.00 290 GLY A C 1
ATOM 2240 O O . GLY A 1 290 ? 23.478 -12.313 -19.874 1.00 85.00 290 GLY A O 1
ATOM 2241 N N . PHE A 1 291 ? 23.649 -10.933 -18.126 1.00 83.75 291 PHE A N 1
ATOM 2242 C CA . PHE A 1 291 ? 25.090 -11.118 -17.957 1.00 83.75 291 PHE A CA 1
ATOM 2243 C C . PHE A 1 291 ? 25.433 -11.544 -16.529 1.00 83.75 291 PHE A C 1
ATOM 2245 O O . PHE A 1 291 ? 24.705 -11.238 -15.586 1.00 83.75 291 PHE A O 1
ATOM 2252 N N . GLU A 1 292 ? 26.561 -12.234 -16.364 1.00 84.50 292 GLU A N 1
ATOM 2253 C CA . GLU A 1 292 ? 27.096 -12.593 -15.049 1.00 84.50 292 GLU A CA 1
ATOM 2254 C C . GLU A 1 292 ? 27.984 -11.472 -14.503 1.00 84.50 292 GLU A C 1
ATOM 2256 O O . GLU A 1 292 ? 28.985 -11.083 -15.105 1.00 84.50 292 GLU A O 1
ATOM 2261 N N . GLY A 1 293 ? 27.623 -10.945 -13.336 1.00 77.75 293 GLY A N 1
ATOM 2262 C CA . GLY A 1 293 ? 28.315 -9.834 -12.688 1.00 77.75 293 GLY A CA 1
ATOM 2263 C C . GLY A 1 293 ? 29.437 -10.242 -11.736 1.00 77.75 293 GLY A C 1
ATOM 2264 O O . GLY A 1 293 ? 30.221 -9.386 -11.333 1.00 77.75 293 GLY A O 1
ATOM 2265 N N . GLY A 1 294 ? 29.531 -11.524 -11.363 1.00 78.75 294 GLY A N 1
ATOM 2266 C CA . GLY A 1 294 ? 30.418 -12.004 -10.293 1.00 78.75 294 GLY A CA 1
ATOM 2267 C C . GLY A 1 294 ? 31.918 -11.775 -10.518 1.00 78.75 294 GLY A C 1
ATOM 2268 O O . GLY A 1 294 ? 32.671 -11.707 -9.549 1.00 78.75 294 GLY A O 1
ATOM 2269 N N . HIS A 1 295 ? 32.349 -11.619 -11.772 1.00 79.44 295 HIS A N 1
ATOM 2270 C CA . HIS A 1 295 ? 33.758 -11.449 -12.150 1.00 79.44 295 HIS A CA 1
ATOM 2271 C C . HIS A 1 295 ? 34.090 -10.057 -12.708 1.00 79.44 295 HIS A C 1
ATOM 2273 O O . HIS A 1 295 ? 35.233 -9.806 -13.089 1.00 79.44 295 HIS A O 1
ATOM 2279 N N . LEU A 1 296 ? 33.111 -9.152 -12.779 1.00 83.69 296 LEU A N 1
ATOM 2280 C CA . LEU A 1 296 ? 33.287 -7.835 -13.387 1.00 83.69 296 LEU A CA 1
ATOM 2281 C C . LEU A 1 296 ? 33.836 -6.813 -12.388 1.00 83.69 296 LEU A C 1
ATOM 2283 O O . LEU A 1 296 ? 33.516 -6.829 -11.198 1.00 83.69 296 LEU A O 1
ATOM 2287 N N . SER A 1 297 ? 34.626 -5.862 -12.893 1.00 86.56 297 SER A N 1
ATOM 2288 C CA . SER A 1 297 ? 34.968 -4.666 -12.125 1.00 86.56 297 SER A CA 1
ATOM 2289 C C . SER A 1 297 ? 33.704 -3.840 -11.846 1.00 86.56 297 SER A C 1
ATOM 2291 O O . SER A 1 297 ? 32.712 -3.930 -12.569 1.00 86.56 297 SER A O 1
ATOM 2293 N N . ARG A 1 298 ? 33.724 -2.972 -10.827 1.00 82.88 298 ARG A N 1
ATOM 2294 C CA . ARG A 1 298 ? 32.570 -2.105 -10.515 1.00 82.88 298 ARG A CA 1
ATOM 2295 C C . ARG A 1 298 ? 32.167 -1.211 -11.696 1.00 82.88 298 ARG A C 1
ATOM 2297 O O . ARG A 1 298 ? 30.982 -0.941 -11.873 1.00 82.88 298 ARG A O 1
ATOM 2304 N N . ALA A 1 299 ? 33.144 -0.755 -12.481 1.00 85.88 299 ALA A N 1
ATOM 2305 C CA . ALA A 1 299 ? 32.909 0.072 -13.661 1.00 85.88 299 ALA A CA 1
ATOM 2306 C C . ALA A 1 299 ? 32.280 -0.745 -14.800 1.00 85.88 299 ALA A C 1
ATOM 2308 O O . ALA A 1 299 ? 31.285 -0.313 -15.380 1.00 85.88 299 ALA A O 1
ATOM 2309 N N . ASP A 1 300 ? 32.797 -1.949 -15.063 1.00 86.38 300 ASP A N 1
ATOM 2310 C CA . ASP A 1 300 ? 32.254 -2.833 -16.100 1.00 86.38 300 ASP A CA 1
ATOM 2311 C C . ASP A 1 300 ? 30.857 -3.340 -15.736 1.00 86.38 300 ASP A C 1
ATOM 2313 O O . ASP A 1 300 ? 29.970 -3.353 -16.583 1.00 86.38 300 ASP A O 1
ATOM 2317 N N . PHE A 1 301 ? 30.619 -3.678 -14.465 1.00 85.00 301 PHE A N 1
ATOM 2318 C CA . PHE A 1 301 ? 29.296 -4.056 -13.972 1.00 85.00 301 PHE A CA 1
ATOM 2319 C C . PHE A 1 301 ? 28.272 -2.935 -14.179 1.00 85.00 301 PHE A C 1
ATOM 2321 O O . PHE A 1 301 ? 27.152 -3.195 -14.617 1.00 85.00 301 PHE A O 1
ATOM 2328 N N . ALA A 1 302 ? 28.645 -1.683 -13.886 1.00 84.69 302 ALA A N 1
ATOM 2329 C CA . ALA A 1 302 ? 27.775 -0.530 -14.106 1.00 84.69 302 ALA A CA 1
ATOM 2330 C C . ALA A 1 302 ? 27.482 -0.316 -15.600 1.00 84.69 302 ALA A C 1
ATOM 2332 O O . ALA A 1 302 ? 26.327 -0.087 -15.956 1.00 84.69 302 ALA A O 1
ATOM 2333 N N . ARG A 1 303 ? 28.498 -0.456 -16.465 1.00 89.12 303 ARG A N 1
ATOM 2334 C CA . ARG A 1 303 ? 28.343 -0.352 -17.922 1.00 89.12 303 ARG A CA 1
ATOM 2335 C C . ARG A 1 303 ? 27.412 -1.436 -18.470 1.00 89.12 303 ARG A C 1
ATOM 2337 O O . ARG A 1 303 ? 26.408 -1.093 -19.082 1.00 89.12 303 ARG A O 1
ATOM 2344 N N . HIS A 1 304 ? 27.687 -2.712 -18.192 1.00 86.25 304 HIS A N 1
ATOM 2345 C CA . HIS A 1 304 ? 26.862 -3.830 -18.669 1.00 86.25 304 HIS A CA 1
ATOM 2346 C C . HIS A 1 304 ? 25.443 -3.793 -18.099 1.00 86.25 304 HIS A C 1
ATOM 2348 O O . HIS A 1 304 ? 24.481 -4.076 -18.809 1.00 86.25 304 HIS A O 1
ATOM 2354 N N . SER A 1 305 ? 25.285 -3.353 -16.844 1.00 84.81 305 SER A N 1
ATOM 2355 C CA . SER A 1 305 ? 23.960 -3.070 -16.291 1.00 84.81 305 SER A CA 1
ATOM 2356 C C . SER A 1 305 ? 23.240 -2.032 -17.143 1.00 84.81 305 SER A C 1
ATOM 2358 O O . SER A 1 305 ? 22.109 -2.264 -17.542 1.00 84.81 305 SER A O 1
ATOM 2360 N N . GLN A 1 306 ? 23.874 -0.896 -17.440 1.00 85.94 306 GLN A N 1
ATOM 2361 C CA . GLN A 1 306 ? 23.255 0.182 -18.209 1.00 85.94 306 GLN A CA 1
ATOM 2362 C C . GLN A 1 306 ? 22.939 -0.223 -19.659 1.00 85.94 306 GLN A C 1
ATOM 2364 O O . GLN A 1 306 ? 21.878 0.142 -20.158 1.00 85.94 306 GLN A O 1
ATOM 2369 N N . GLU A 1 307 ? 23.802 -1.007 -20.307 1.00 88.62 307 GLU A N 1
ATOM 2370 C CA . GLU A 1 307 ? 23.558 -1.591 -21.636 1.00 88.62 307 GLU A CA 1
ATOM 2371 C C . GLU A 1 307 ? 22.309 -2.479 -21.631 1.00 88.62 307 GLU A C 1
ATOM 2373 O O . GLU A 1 307 ? 21.372 -2.208 -22.382 1.00 88.62 307 GLU A O 1
ATOM 2378 N N . LEU A 1 308 ? 22.238 -3.445 -20.705 1.00 86.31 308 LEU A N 1
ATOM 2379 C CA . LEU A 1 308 ? 21.079 -4.326 -20.542 1.00 86.31 308 LEU A CA 1
ATOM 2380 C C . LEU A 1 308 ? 19.796 -3.527 -20.273 1.00 86.31 308 LEU A C 1
ATOM 2382 O O . LEU A 1 308 ? 18.742 -3.824 -20.831 1.00 86.31 308 LEU A O 1
ATOM 2386 N N . ARG A 1 309 ? 19.871 -2.476 -19.441 1.00 84.75 309 ARG A N 1
ATOM 2387 C CA . ARG A 1 309 ? 18.722 -1.592 -19.184 1.00 84.75 309 ARG A CA 1
ATOM 2388 C C . ARG A 1 309 ? 18.247 -0.900 -20.453 1.00 84.75 309 ARG A C 1
ATOM 2390 O O . ARG A 1 309 ? 17.041 -0.830 -20.684 1.00 84.75 309 ARG A O 1
ATOM 2397 N N . ASN A 1 310 ? 19.172 -0.368 -21.245 1.00 87.31 310 ASN A N 1
ATOM 2398 C CA . ASN A 1 310 ? 18.844 0.357 -22.466 1.00 87.31 310 ASN A CA 1
ATOM 2399 C C . ASN A 1 310 ? 18.209 -0.579 -23.499 1.00 87.31 310 ASN A C 1
ATOM 2401 O O . ASN A 1 310 ? 17.182 -0.226 -24.074 1.00 87.31 310 ASN A O 1
ATOM 2405 N N . GLU A 1 311 ? 18.770 -1.776 -23.681 1.00 89.12 311 GLU A N 1
ATOM 2406 C CA . GLU A 1 311 ? 18.249 -2.791 -24.600 1.00 89.12 311 GLU A CA 1
ATOM 2407 C C . GLU A 1 311 ? 16.850 -3.270 -24.193 1.00 89.12 311 GLU A C 1
ATOM 2409 O O . GLU A 1 311 ? 15.935 -3.291 -25.020 1.00 89.12 311 GLU A O 1
ATOM 2414 N N . LEU A 1 312 ? 16.641 -3.562 -22.904 1.00 85.56 312 LEU A N 1
ATOM 2415 C CA . LEU A 1 312 ? 15.328 -3.937 -22.374 1.00 85.56 312 LEU A CA 1
ATOM 2416 C C . LEU A 1 312 ? 14.303 -2.820 -22.571 1.00 85.56 312 LEU A C 1
ATOM 2418 O O . LEU A 1 312 ? 13.211 -3.077 -23.071 1.00 85.56 312 LEU A O 1
ATOM 2422 N N . THR A 1 313 ? 14.668 -1.577 -22.254 1.00 85.06 313 THR A N 1
ATOM 2423 C CA . THR A 1 313 ? 13.781 -0.414 -22.420 1.00 85.06 313 THR A CA 1
ATOM 2424 C C . THR A 1 313 ? 13.406 -0.204 -23.887 1.00 85.06 313 THR A C 1
ATOM 2426 O O . THR A 1 313 ? 12.237 -0.001 -24.210 1.00 85.06 313 THR A O 1
ATOM 2429 N N . GLN A 1 314 ? 14.382 -0.275 -24.796 1.00 87.06 314 GLN A N 1
ATOM 2430 C CA . GLN A 1 314 ? 14.139 -0.120 -26.230 1.00 87.06 314 GLN A CA 1
ATOM 2431 C C . GLN A 1 314 ? 13.243 -1.233 -26.775 1.00 87.06 314 GLN A C 1
ATOM 2433 O O . GLN A 1 314 ? 12.285 -0.944 -27.490 1.00 87.06 314 GLN A O 1
ATOM 2438 N N . THR A 1 315 ? 13.501 -2.482 -26.389 1.00 86.88 315 THR A N 1
ATOM 2439 C CA . THR A 1 315 ? 12.704 -3.636 -26.823 1.00 86.88 315 THR A CA 1
ATOM 2440 C C . THR A 1 315 ? 11.278 -3.552 -26.282 1.00 86.88 315 THR A C 1
ATOM 2442 O O . THR A 1 315 ? 10.318 -3.735 -27.023 1.00 86.88 315 THR A O 1
ATOM 2445 N N . MET A 1 316 ? 11.103 -3.181 -25.012 1.00 85.31 316 MET A N 1
ATOM 2446 C CA . MET A 1 316 ? 9.780 -2.953 -24.423 1.00 85.31 316 MET A CA 1
ATOM 2447 C C . MET A 1 316 ? 8.994 -1.886 -25.193 1.00 85.31 316 MET A C 1
ATOM 2449 O O . MET A 1 316 ? 7.837 -2.119 -25.546 1.00 85.31 316 MET A O 1
ATOM 2453 N N . ARG A 1 317 ? 9.627 -0.758 -25.538 1.00 86.25 317 ARG A N 1
ATOM 2454 C CA . ARG A 1 317 ? 8.998 0.291 -26.358 1.00 86.25 317 ARG A CA 1
ATOM 2455 C C . ARG A 1 317 ? 8.604 -0.206 -27.750 1.00 86.25 317 ARG A C 1
ATOM 2457 O O . ARG A 1 317 ? 7.526 0.142 -28.221 1.00 86.25 317 ARG A O 1
ATOM 2464 N N . GLN A 1 318 ? 9.430 -1.035 -28.394 1.00 87.50 318 GLN A N 1
ATOM 2465 C CA . GLN A 1 318 ? 9.099 -1.640 -29.694 1.00 87.50 318 GLN A CA 1
ATOM 2466 C C . GLN A 1 318 ? 7.841 -2.516 -29.622 1.00 87.50 318 GLN A C 1
ATOM 2468 O O . GLN A 1 318 ? 7.027 -2.497 -30.541 1.00 87.50 318 GLN A O 1
ATOM 2473 N N . TYR A 1 319 ? 7.646 -3.222 -28.507 1.00 85.56 319 TYR A N 1
ATOM 2474 C CA . TYR A 1 319 ? 6.452 -4.028 -28.243 1.00 85.56 319 TYR A CA 1
ATOM 2475 C C . TYR A 1 319 ? 5.279 -3.239 -27.631 1.00 85.56 319 TYR A C 1
ATOM 2477 O O . TYR A 1 319 ? 4.279 -3.830 -27.222 1.00 85.56 319 TYR A O 1
ATOM 2485 N N . GLY A 1 320 ? 5.368 -1.905 -27.592 1.00 84.12 320 GLY A N 1
ATOM 2486 C CA . GLY A 1 320 ? 4.273 -1.024 -27.186 1.00 84.12 320 GLY A CA 1
ATOM 2487 C C . GLY A 1 320 ? 4.114 -0.830 -25.677 1.00 84.12 320 GLY A C 1
ATOM 2488 O O . GLY A 1 320 ? 3.088 -0.305 -25.248 1.00 84.12 320 GLY A O 1
ATOM 2489 N N . TYR A 1 321 ? 5.095 -1.225 -24.859 1.00 85.19 321 TYR A N 1
ATOM 2490 C CA . TYR A 1 321 ? 5.086 -0.905 -23.431 1.00 85.19 321 TYR A CA 1
ATOM 2491 C C . TYR A 1 321 ? 5.314 0.602 -23.224 1.00 85.19 321 TYR A C 1
ATOM 2493 O O . TYR A 1 321 ? 6.321 1.131 -23.703 1.00 85.19 321 TYR A O 1
ATOM 2501 N N . PRO A 1 322 ? 4.414 1.304 -22.514 1.00 83.88 322 PRO A N 1
ATOM 2502 C CA . PRO A 1 322 ? 4.558 2.734 -22.283 1.00 83.88 322 PRO A CA 1
ATOM 2503 C C . PRO A 1 322 ? 5.547 3.024 -21.143 1.00 83.88 322 PRO A C 1
ATOM 2505 O O . PRO A 1 322 ? 5.609 2.283 -20.164 1.00 83.88 322 PRO A O 1
ATOM 2508 N N . ASP A 1 323 ? 6.262 4.150 -21.227 1.00 79.12 323 ASP A N 1
ATOM 2509 C CA . ASP A 1 323 ? 7.167 4.617 -20.159 1.00 79.12 323 ASP A CA 1
ATOM 2510 C C . ASP A 1 323 ? 6.411 5.089 -18.896 1.00 79.12 323 ASP A C 1
ATOM 2512 O O . ASP A 1 323 ? 6.986 5.208 -17.815 1.00 79.12 323 ASP A O 1
ATOM 2516 N N . GLY A 1 324 ? 5.116 5.380 -19.029 1.00 81.50 324 GLY A N 1
ATOM 2517 C CA . GLY A 1 324 ? 4.236 5.834 -17.958 1.00 81.50 324 GLY A CA 1
ATOM 2518 C C . GLY A 1 324 ? 2.781 5.864 -18.416 1.00 81.50 324 GLY A C 1
ATOM 2519 O O . GLY A 1 324 ? 2.481 5.630 -19.586 1.00 81.50 324 GLY A O 1
ATOM 2520 N N . ALA A 1 325 ? 1.857 6.127 -17.496 1.00 84.88 325 ALA A N 1
ATOM 2521 C CA . ALA A 1 325 ? 0.442 6.209 -17.846 1.00 84.88 325 ALA A CA 1
ATOM 2522 C C . ALA A 1 325 ? 0.126 7.490 -18.635 1.00 84.88 325 ALA A C 1
ATOM 2524 O O . ALA A 1 325 ? 0.423 8.593 -18.172 1.00 84.88 325 ALA A O 1
ATOM 2525 N N . ASP A 1 326 ? -0.517 7.337 -19.795 1.00 86.81 326 ASP A N 1
ATOM 2526 C CA . ASP A 1 326 ? -0.983 8.448 -20.630 1.00 86.81 326 ASP A CA 1
ATOM 2527 C C . ASP A 1 326 ? -2.173 9.171 -19.964 1.00 86.81 326 ASP A C 1
ATOM 2529 O O . ASP A 1 326 ? -3.241 8.565 -19.821 1.00 86.81 326 ASP A O 1
ATOM 2533 N N . PRO A 1 327 ? -2.043 10.458 -19.576 1.00 86.00 327 PRO A N 1
ATOM 2534 C CA . PRO A 1 327 ? -3.099 11.206 -18.898 1.00 86.00 327 PRO A CA 1
ATOM 2535 C C . PRO A 1 327 ? -4.439 11.273 -19.637 1.00 86.00 327 PRO A C 1
ATOM 2537 O O . PRO A 1 327 ? -5.468 11.422 -18.971 1.00 86.00 327 PRO A O 1
ATOM 2540 N N . GLU A 1 328 ? -4.441 11.180 -20.970 1.00 88.94 328 GLU A N 1
ATOM 2541 C CA . GLU A 1 328 ? -5.663 11.241 -21.784 1.00 88.94 328 GLU A CA 1
ATOM 2542 C C . GLU A 1 328 ? -6.450 9.926 -21.757 1.00 88.94 328 GLU A C 1
ATOM 2544 O O . GLU A 1 328 ? -7.675 9.926 -21.878 1.00 88.94 328 GLU A O 1
ATOM 2549 N N . GLN A 1 329 ? -5.765 8.805 -21.528 1.00 89.56 329 GLN A N 1
ATOM 2550 C CA . GLN A 1 329 ? -6.369 7.471 -21.490 1.00 89.56 329 GLN A CA 1
ATOM 2551 C C . GLN A 1 329 ? -6.802 7.049 -20.076 1.00 89.56 329 GLN A C 1
ATOM 2553 O O . GLN A 1 329 ? -7.487 6.037 -19.910 1.00 89.56 329 GLN A O 1
ATOM 2558 N N . ILE A 1 330 ? -6.428 7.817 -19.045 1.00 94.06 330 ILE A N 1
ATOM 2559 C CA . ILE A 1 330 ? -6.761 7.516 -17.649 1.00 94.06 330 ILE A CA 1
ATOM 2560 C C . ILE A 1 330 ? -8.241 7.795 -17.366 1.00 94.06 330 ILE A C 1
ATOM 2562 O O . ILE A 1 330 ? -8.696 8.943 -17.350 1.00 94.06 330 ILE A O 1
ATOM 2566 N N . ASN A 1 331 ? -8.985 6.757 -16.977 1.00 95.75 331 ASN A N 1
ATOM 2567 C CA . ASN A 1 331 ? -10.349 6.914 -16.476 1.00 95.75 331 ASN A CA 1
ATOM 2568 C C . ASN A 1 331 ? -10.348 7.246 -14.975 1.00 95.75 331 ASN A C 1
ATOM 2570 O O . ASN A 1 331 ? -10.495 6.380 -14.111 1.00 95.75 331 ASN A O 1
ATOM 2574 N N . LYS A 1 332 ? -10.212 8.538 -14.664 1.00 95.69 332 LYS A N 1
ATOM 2575 C CA . LYS A 1 332 ? -10.129 9.051 -13.284 1.00 95.69 332 LYS A CA 1
ATOM 2576 C C . LYS A 1 332 ? -11.344 8.676 -12.431 1.00 95.69 332 LYS A C 1
ATOM 2578 O O . LYS A 1 332 ? -11.179 8.347 -11.261 1.00 95.69 332 LYS A O 1
ATOM 2583 N N . VAL A 1 333 ? -12.549 8.704 -13.007 1.00 96.56 333 VAL A N 1
ATOM 2584 C CA . VAL A 1 333 ? -13.796 8.405 -12.283 1.00 96.56 333 VAL A CA 1
ATOM 2585 C C . VAL A 1 333 ? -13.797 6.957 -11.812 1.00 96.56 333 VAL A C 1
ATOM 2587 O O . VAL A 1 333 ? -14.027 6.691 -10.635 1.00 96.56 333 VAL A O 1
ATOM 2590 N N . MET A 1 334 ? -13.484 6.021 -12.708 1.00 96.75 334 MET A N 1
ATOM 2591 C CA . MET A 1 334 ? -13.472 4.607 -12.355 1.00 96.75 334 MET A CA 1
ATOM 2592 C C . MET A 1 334 ? -12.344 4.267 -11.378 1.00 96.75 334 MET A C 1
ATOM 2594 O O . MET A 1 334 ? -12.539 3.452 -10.481 1.00 96.75 334 MET A O 1
ATOM 2598 N N . LEU A 1 335 ? -11.192 4.937 -11.483 1.00 96.62 335 LEU A N 1
ATOM 2599 C CA . LEU A 1 335 ? -10.129 4.791 -10.489 1.00 96.62 335 LEU A CA 1
ATOM 2600 C C . LEU A 1 335 ? -10.571 5.241 -9.100 1.00 96.62 335 LEU A C 1
ATOM 2602 O O . LEU A 1 335 ? -10.320 4.516 -8.145 1.00 96.62 335 LEU A O 1
ATOM 2606 N N . VAL A 1 336 ? -11.266 6.377 -8.976 1.00 97.31 336 VAL A N 1
ATOM 2607 C CA . VAL A 1 336 ? -11.834 6.798 -7.685 1.00 97.31 336 VAL A CA 1
ATOM 2608 C C . VAL A 1 336 ? -12.816 5.752 -7.164 1.00 97.31 336 VAL A C 1
ATOM 2610 O O . VAL A 1 336 ? -12.715 5.366 -6.009 1.00 97.31 336 VAL A O 1
ATOM 2613 N N . VAL A 1 337 ? -13.715 5.229 -8.002 1.00 97.44 337 VAL A N 1
ATOM 2614 C CA . VAL A 1 337 ? -14.680 4.196 -7.580 1.00 97.44 337 VAL A CA 1
ATOM 2615 C C . VAL A 1 337 ? -13.973 2.946 -7.044 1.00 97.44 337 VAL A C 1
ATOM 2617 O O . VAL A 1 337 ? -14.297 2.478 -5.952 1.00 97.44 337 VAL A O 1
ATOM 2620 N N . LEU A 1 338 ? -12.988 2.420 -7.777 1.00 97.44 338 LEU A N 1
ATOM 2621 C CA . LEU A 1 338 ? -12.252 1.217 -7.381 1.00 97.44 338 LEU A CA 1
ATOM 2622 C C . LEU A 1 338 ? -11.385 1.447 -6.138 1.00 97.44 338 LEU A C 1
ATOM 2624 O O . LEU A 1 338 ? -11.331 0.587 -5.261 1.00 97.44 338 LEU A O 1
ATOM 2628 N N . LEU A 1 339 ? -10.733 2.605 -6.031 1.00 96.81 339 LEU A N 1
ATOM 2629 C CA . LEU A 1 339 ? -9.939 2.965 -4.857 1.00 96.81 339 LEU A CA 1
ATOM 2630 C C . LEU A 1 339 ? -10.828 3.195 -3.628 1.00 96.81 339 LEU A C 1
ATOM 2632 O O . LEU A 1 339 ? -10.508 2.691 -2.558 1.00 96.81 339 LEU A O 1
ATOM 2636 N N . THR A 1 340 ? -11.966 3.881 -3.761 1.00 96.69 340 THR A N 1
ATOM 2637 C CA . THR A 1 340 ? -12.951 4.033 -2.678 1.00 96.69 340 THR A CA 1
ATOM 2638 C C . THR A 1 340 ? -13.468 2.677 -2.217 1.00 96.69 340 THR A C 1
ATOM 2640 O O . THR A 1 340 ? -13.572 2.454 -1.014 1.00 96.69 340 THR A O 1
ATOM 2643 N N . TYR A 1 341 ? -13.741 1.758 -3.147 1.00 96.19 341 TYR A N 1
ATOM 2644 C CA . TYR A 1 341 ? -14.123 0.389 -2.813 1.00 96.19 341 TYR A CA 1
ATOM 2645 C C . TYR A 1 341 ? -13.023 -0.336 -2.024 1.00 96.19 341 TYR A C 1
ATOM 2647 O O . TYR A 1 341 ? -13.308 -0.902 -0.974 1.00 96.19 341 TYR A O 1
ATOM 2655 N N . LEU A 1 342 ? -11.763 -0.272 -2.472 1.00 95.06 342 LEU A N 1
ATOM 2656 C CA . LEU A 1 342 ? -10.638 -0.895 -1.764 1.00 95.06 342 LEU A CA 1
ATOM 2657 C C . LEU A 1 342 ? -10.394 -0.307 -0.375 1.00 95.06 342 LEU A C 1
ATOM 2659 O O . LEU A 1 342 ? -10.033 -1.043 0.536 1.00 95.06 342 LEU A O 1
ATOM 2663 N N . VAL A 1 343 ? -10.549 1.007 -0.220 1.00 93.25 343 VAL A N 1
ATOM 2664 C CA . VAL A 1 343 ? -10.380 1.686 1.070 1.00 93.25 343 VAL A CA 1
ATOM 2665 C C . VAL A 1 343 ? -11.561 1.402 2.003 1.00 93.25 343 VAL A C 1
ATOM 2667 O O . VAL A 1 343 ? -11.371 1.389 3.213 1.00 93.25 343 VAL A O 1
ATOM 2670 N N . GLY A 1 344 ? -12.765 1.213 1.458 1.00 89.69 344 GLY A N 1
ATOM 2671 C CA . GLY A 1 344 ? -13.988 0.954 2.222 1.00 89.69 344 GLY A CA 1
ATOM 2672 C C . GLY A 1 344 ? -14.238 -0.513 2.594 1.00 89.69 344 GLY A C 1
ATOM 2673 O O . GLY A 1 344 ? -15.134 -0.759 3.403 1.00 89.69 344 GLY A O 1
ATOM 2674 N N . LEU A 1 345 ? -13.491 -1.455 2.004 1.00 88.12 345 LEU A N 1
ATOM 2675 C CA . LEU A 1 345 ? -13.429 -2.871 2.404 1.00 88.12 345 LEU A CA 1
ATOM 2676 C C . LEU A 1 345 ? -12.808 -3.030 3.796 1.00 88.12 345 LEU A C 1
ATOM 2678 O O . LEU A 1 345 ? -13.324 -3.886 4.554 1.00 88.12 345 LEU A O 1
#

Organism: NCBI:txid37863

Sequence (345 aa):
MLIVLRLLQGLAMGGEYGGAATYVAEYAPQHRRGFYTSWIQTTASVGLLLSLLVIMGIRSLVGEEAFVVWGWRIPFLISVLLLAISVWIRMNLKESPAFQHIKDEGTLSTSPITESFGRWANLRIALLALFGLTAGQGVVWYTGQFYALFFITQMLGLHATLAQTLMVISLLLATPLFIFFGWLSDQIGRKPIILTGCLLAALTYYPVFQGLAYFANPALVQAQRNAPVTVITDPASCSFQFNPVGSHTFTSSCDIVKSYMASHAVSYNNVKGTPGQVAQVRIGDHVIDGFEGGHLSRADFARHSQELRNELTQTMRQYGYPDGADPEQINKVMLVVLLTYLVGL

pLDDT: mean 84.78, std 8.25, range [53.25, 97.44]

InterPro domains:
  IPR005829 Sugar transporter, conserved site [PS00217] (8-33)
  IPR011701 Major facilitator superfamily [PF07690] (1-209)
  IPR020846 Major facilitator superfamily domain [PS50850] (1-345)
  IPR036259 MFS transporter superfamily [G3DSA:1.20.1250.20] (1-102)
  IPR036259 MFS transporter superfamily [G3DSA:1.20.1250.20] (103-273)
  IPR036259 MFS transporter superfamily [SSF103473] (1-211)

Foldseek 3Di:
DVVVVVVVVVVVVVVVLVVVLVQQLLVDDQLQSLLSSLVSVLVVLVVLLVLLVVLLVLCVVQPPVVCVVPSVCVSVVVVVVVVVVVVVVVVVDDDHPVVVVCVVVVVDDPCVPCVQCVDVVNVVVVVCCVPVAVVLVVVLQCCLQPVLLCCLCQQQFADNSLSSVLSSLLSVLQSVLSSVVSSVCSVPNVVVSRVVSSVCCVVCVVVLSVLSNCQFAVLQVVLCVQWPKEKEDAPVQDDDQDDPPPPDDPQALNSLVVVLCSRQNRDYHYDYHDPPARIWIGTRNDIDGGDGRPPDDPVVSVVSSVVSNVVVVVVSVVSRRDSHGDPVRHPSVSSSVSSSVSNND

Radius of gyration: 24.97 Å; chains: 1; bounding box: 62×51×74 Å

Secondary structure (DSSP, 8-state):
-HHHHHHHHHHHHHHHHHHHHHHHHHHSPTT-HHHHHHHHHHHHHHHHHHHHHHHHHHHHHH-HHHIIIIITHHHHHHHHHHHHHHHHHHHTPPPPHHHHHHHHTT---S-HHHHHHSSHHHHHHHHHHIIIIIHHHHHHHHIIIIIHHHIIIIIS---HHHHHHHHHHHHHHHHHHHHHHHHHHHHH-HHHHHHHHHHHHHHHHHHHHHHHHHHH-HHHHHHHHHS-EEEEE-TTT------TTS-----SHHHHHHHHHHHTT--EEEEE--TTPPPEEEETTEEEE----TTS-HHHHHHHHHHHHHHHHHHHHHTT--SS--TTT--HHHHHHHHHHHHH-